Protein AF-A0A8S9BXD5-F1 (afdb_monomer)

Sequence (282 aa):
MSGSFIRDDEELREDMSPAERERVLVLRRLRQEEDRRLRMCLVTGQKYAREGDKFVYMRSCIDIEVDQVSHLAGTSSSIRRKLVIITTPVTPESENIFQQLGQPDPSAIVRAKKEAKEILARILVFHKEYTKFDLIGLKYKVLYDAKGLNSSVRKGVTVKKSEDSEDIVMVRSVDLAEAYETKPPDIDPENINGIARKDREKALRLAREEIQGALEFAFVKVPSFRPLGTASTGILDVIPSMECEHCGFGHRNGDCELMLVHEIFTDTEVPEGQDTAGAALS

Radius of gyration: 24.13 Å; Cα contacts (8 Å, |Δi|>4): 478; chains: 1; bounding box: 77×60×68 Å

Structure (mmCIF, N/CA/C/O backbone):
data_AF-A0A8S9BXD5-F1
#
_entry.id   AF-A0A8S9BXD5-F1
#
loop_
_atom_site.group_PDB
_atom_site.id
_atom_site.type_symbol
_atom_site.label_atom_id
_atom_site.label_alt_id
_atom_site.label_comp_id
_atom_site.label_asym_id
_atom_site.label_entity_id
_atom_site.label_seq_id
_atom_site.pdbx_PDB_ins_code
_atom_site.Cartn_x
_atom_site.Cartn_y
_atom_site.Cartn_z
_atom_site.occupancy
_atom_site.B_iso_or_equiv
_atom_site.auth_seq_id
_atom_site.auth_comp_id
_atom_site.auth_asym_id
_atom_site.auth_atom_id
_atom_site.pdbx_PDB_model_num
ATOM 1 N N . MET A 1 1 ? 33.990 3.728 -21.324 1.00 46.66 1 MET A N 1
ATOM 2 C CA . MET A 1 1 ? 34.923 3.042 -20.410 1.00 46.66 1 MET A CA 1
ATOM 3 C C . MET A 1 1 ? 34.286 1.728 -19.979 1.00 46.66 1 MET A C 1
ATOM 5 O O . MET A 1 1 ? 33.235 1.762 -19.334 1.00 46.66 1 MET A O 1
ATOM 9 N N . SER A 1 2 ? 34.874 0.619 -20.427 1.00 42.25 2 SER A N 1
ATOM 10 C CA . SER A 1 2 ? 34.692 -0.760 -19.953 1.00 42.25 2 SER A CA 1
ATOM 11 C C . SER A 1 2 ? 35.897 -1.120 -19.064 1.00 42.25 2 SER A C 1
ATOM 13 O O . SER A 1 2 ? 36.969 -0.531 -19.216 1.00 42.25 2 SER A O 1
ATOM 15 N N . GLY A 1 3 ? 35.721 -2.010 -18.086 1.00 46.69 3 GLY A N 1
ATOM 16 C CA . GLY A 1 3 ? 36.767 -2.388 -17.131 1.00 46.69 3 GLY A CA 1
ATOM 17 C C . GLY A 1 3 ? 36.315 -3.536 -16.231 1.00 46.69 3 GLY A C 1
ATOM 18 O O . GLY A 1 3 ? 35.119 -3.737 -16.056 1.00 46.69 3 GLY A O 1
ATOM 19 N N . SER A 1 4 ? 37.263 -4.261 -15.635 1.00 52.78 4 SER A N 1
ATOM 20 C CA . SER A 1 4 ? 37.076 -5.515 -14.874 1.00 52.78 4 SER A CA 1
ATOM 21 C C . SER A 1 4 ? 36.193 -5.433 -13.616 1.00 52.78 4 SER A C 1
ATOM 23 O O . SER A 1 4 ? 36.023 -6.431 -12.924 1.00 52.78 4 SER A O 1
ATOM 25 N N . PHE A 1 5 ? 35.655 -4.254 -13.301 1.00 63.56 5 PHE A N 1
ATOM 26 C CA . PHE A 1 5 ? 34.770 -3.995 -12.160 1.00 63.56 5 PHE A CA 1
ATOM 27 C C . PHE A 1 5 ? 33.369 -3.525 -12.584 1.00 63.56 5 PHE A C 1
ATOM 29 O O . PHE A 1 5 ? 32.531 -3.260 -11.726 1.00 63.56 5 PHE A O 1
ATOM 36 N N . ILE A 1 6 ? 33.124 -3.388 -13.891 1.00 65.56 6 ILE A N 1
ATOM 37 C CA . ILE A 1 6 ? 31.831 -2.998 -14.457 1.00 65.56 6 ILE A CA 1
ATOM 38 C C . ILE A 1 6 ? 31.040 -4.276 -14.721 1.00 65.56 6 ILE A C 1
ATOM 40 O O . ILE A 1 6 ? 31.578 -5.222 -15.290 1.00 65.56 6 ILE A O 1
ATOM 44 N N . ARG A 1 7 ? 29.781 -4.313 -14.281 1.00 74.00 7 ARG A N 1
ATOM 45 C CA . ARG A 1 7 ? 28.908 -5.474 -14.490 1.00 74.00 7 ARG A CA 1
ATOM 46 C C . ARG A 1 7 ? 28.557 -5.627 -15.971 1.00 74.00 7 ARG A C 1
ATOM 48 O O . ARG A 1 7 ? 28.485 -4.637 -16.695 1.00 74.00 7 ARG A O 1
ATOM 55 N N . ASP A 1 8 ? 28.267 -6.852 -16.398 1.00 78.75 8 ASP A N 1
ATOM 56 C CA . ASP A 1 8 ? 27.922 -7.164 -17.795 1.00 78.75 8 ASP A CA 1
ATOM 57 C C . ASP A 1 8 ? 26.730 -6.335 -18.312 1.00 78.75 8 ASP A C 1
ATOM 59 O O . ASP A 1 8 ? 26.679 -5.945 -19.477 1.00 78.75 8 ASP A O 1
ATOM 63 N N . ASP A 1 9 ? 25.772 -6.017 -17.436 1.00 76.56 9 ASP A N 1
ATOM 64 C CA . ASP A 1 9 ? 24.594 -5.203 -17.753 1.00 76.56 9 ASP A CA 1
ATOM 65 C C . ASP A 1 9 ? 24.873 -3.691 -17.815 1.00 76.56 9 ASP A C 1
ATOM 67 O O . ASP A 1 9 ? 24.029 -2.920 -18.280 1.00 76.56 9 ASP A O 1
ATOM 71 N N . GLU A 1 10 ? 26.062 -3.271 -17.387 1.00 80.75 10 GLU A N 1
ATOM 72 C CA . GLU A 1 10 ? 26.551 -1.898 -17.431 1.00 80.75 10 GLU A CA 1
ATOM 73 C C . GLU A 1 10 ? 27.566 -1.664 -18.547 1.00 80.75 10 GLU A C 1
ATOM 75 O O . GLU A 1 10 ? 27.987 -0.522 -18.748 1.00 80.75 10 GLU A O 1
ATOM 80 N N . GLU A 1 11 ? 28.012 -2.697 -19.257 1.00 84.94 11 GLU A N 1
ATOM 81 C CA . GLU A 1 11 ? 29.020 -2.547 -20.298 1.00 84.94 11 GLU A CA 1
ATOM 82 C C . GLU A 1 11 ? 28.467 -1.759 -21.494 1.00 84.94 11 GLU A C 1
ATOM 84 O O . GLU A 1 11 ? 27.445 -2.100 -22.079 1.00 84.94 11 GLU A O 1
ATOM 89 N N . LEU A 1 12 ? 29.162 -0.685 -21.880 1.00 84.56 12 LEU A N 1
ATOM 90 C CA . LEU A 1 12 ? 28.839 0.071 -23.089 1.00 84.56 12 LEU A CA 1
ATOM 91 C C . LEU A 1 12 ? 29.614 -0.542 -24.254 1.00 84.56 12 LEU A C 1
ATOM 93 O O . LEU A 1 12 ? 30.825 -0.337 -24.348 1.00 84.56 12 LEU A O 1
ATOM 97 N N . ARG A 1 13 ? 28.915 -1.271 -25.123 1.00 84.81 13 ARG A N 1
ATOM 98 C CA . ARG A 1 13 ? 29.499 -1.919 -26.303 1.00 84.81 13 ARG A CA 1
ATOM 99 C C . ARG A 1 13 ? 29.328 -1.043 -27.547 1.00 84.81 13 ARG A C 1
ATOM 101 O O . ARG A 1 13 ? 28.421 -0.213 -27.612 1.00 84.81 13 ARG A O 1
ATOM 108 N N . GLU A 1 14 ? 30.212 -1.212 -28.527 1.00 84.38 14 GLU A N 1
ATOM 109 C CA . GLU A 1 14 ? 30.194 -0.426 -29.772 1.00 84.38 14 GLU A CA 1
ATOM 110 C C . GLU A 1 14 ? 29.024 -0.791 -30.696 1.00 84.38 14 GLU A C 1
ATOM 112 O O . GLU A 1 14 ? 28.571 0.051 -31.466 1.00 84.38 14 GLU A O 1
ATOM 117 N N . ASP A 1 15 ? 28.506 -2.017 -30.583 1.00 87.94 15 ASP A N 1
ATOM 118 C CA . ASP A 1 15 ? 27.376 -2.546 -31.355 1.00 87.94 15 ASP A CA 1
ATOM 119 C C . ASP A 1 15 ? 26.004 -2.085 -30.834 1.00 87.94 15 ASP A C 1
ATOM 121 O O . ASP A 1 15 ? 24.985 -2.331 -31.478 1.00 87.94 15 ASP A O 1
ATOM 125 N N . MET A 1 16 ? 25.957 -1.422 -29.674 1.00 85.44 16 MET A N 1
ATOM 126 C CA . MET A 1 16 ? 24.707 -0.953 -29.082 1.00 85.44 16 MET A CA 1
ATOM 127 C C . MET A 1 16 ? 24.092 0.182 -29.897 1.00 85.44 16 MET A C 1
ATOM 129 O O . MET A 1 16 ? 24.744 1.179 -30.222 1.00 85.44 16 MET A O 1
ATOM 133 N N . SER A 1 17 ? 22.784 0.090 -30.120 1.00 87.69 17 SER A N 1
ATOM 134 C CA . SER A 1 17 ? 21.998 1.218 -30.612 1.00 87.69 17 SER A CA 1
ATOM 135 C C . SER A 1 17 ? 22.062 2.407 -29.635 1.00 87.69 17 SER A C 1
ATOM 137 O O . SER A 1 17 ? 22.261 2.217 -28.428 1.00 87.69 17 SER A O 1
ATOM 139 N N . PRO A 1 18 ? 21.822 3.650 -30.099 1.00 89.06 18 PRO A N 1
ATOM 140 C CA . PRO A 1 18 ? 21.769 4.816 -29.214 1.00 89.06 18 PRO A CA 1
ATOM 141 C C . PRO A 1 18 ? 20.795 4.647 -28.037 1.00 89.06 18 PRO A C 1
ATOM 143 O O . PRO A 1 18 ? 21.094 5.068 -26.924 1.00 89.06 18 PRO A O 1
ATOM 146 N N . ALA A 1 19 ? 19.660 3.976 -28.262 1.00 83.88 19 ALA A N 1
ATOM 147 C CA . ALA A 1 19 ? 18.659 3.721 -27.230 1.00 83.88 19 ALA A CA 1
ATOM 148 C C . ALA A 1 19 ? 19.139 2.716 -26.169 1.00 83.88 19 ALA A C 1
ATOM 150 O O . ALA A 1 19 ? 18.906 2.921 -24.982 1.00 83.88 19 ALA A O 1
ATOM 151 N N . GLU A 1 20 ? 19.819 1.639 -26.568 1.00 83.56 20 GLU A N 1
ATOM 152 C CA . GLU A 1 20 ? 20.426 0.689 -25.621 1.00 83.56 20 GLU A CA 1
ATOM 153 C C . GLU A 1 20 ? 21.522 1.348 -24.794 1.00 83.56 20 GLU A C 1
ATOM 155 O O . GLU A 1 20 ? 21.580 1.174 -23.576 1.00 83.56 20 GLU A O 1
ATOM 160 N N . ARG A 1 21 ? 22.356 2.154 -25.454 1.00 86.62 21 ARG A N 1
ATOM 161 C CA . ARG A 1 21 ? 23.430 2.901 -24.810 1.00 86.62 21 ARG A CA 1
ATOM 162 C C . ARG A 1 21 ? 22.887 3.852 -23.741 1.00 86.62 21 ARG A C 1
ATOM 164 O O . ARG A 1 21 ? 23.431 3.896 -22.641 1.00 86.62 21 ARG A O 1
ATOM 171 N N . GLU A 1 22 ? 21.801 4.565 -24.041 1.00 86.38 22 GLU A N 1
ATOM 172 C CA . GLU A 1 22 ? 21.140 5.456 -23.082 1.00 86.38 22 GLU A CA 1
ATOM 173 C C . GLU A 1 22 ? 20.585 4.686 -21.876 1.00 86.38 22 GLU A C 1
ATOM 175 O O . GLU A 1 22 ? 20.817 5.088 -20.738 1.00 86.38 22 GLU A O 1
ATOM 180 N N . ARG A 1 23 ? 19.944 3.528 -22.085 1.00 84.81 23 ARG A N 1
ATOM 181 C CA . ARG A 1 23 ? 19.446 2.693 -20.975 1.00 84.81 23 ARG A CA 1
ATOM 182 C C . ARG A 1 23 ? 20.559 2.241 -20.032 1.00 84.81 23 ARG A C 1
ATOM 184 O O . ARG A 1 23 ? 20.389 2.269 -18.815 1.00 84.81 23 ARG A O 1
ATOM 191 N N . VAL A 1 24 ? 21.715 1.863 -20.573 1.00 87.25 24 VAL A N 1
ATOM 192 C CA . VAL A 1 24 ? 22.889 1.497 -19.765 1.00 87.25 24 VAL A CA 1
ATOM 193 C C . VAL A 1 24 ? 23.410 2.696 -18.963 1.00 87.25 24 VAL A C 1
ATOM 195 O O . VAL A 1 24 ? 23.771 2.551 -17.794 1.00 87.25 24 VAL A O 1
ATOM 198 N N . LEU A 1 25 ? 23.427 3.895 -19.551 1.00 87.69 25 LEU A N 1
ATOM 199 C CA . LEU A 1 25 ? 23.816 5.118 -18.841 1.00 87.69 25 LEU A CA 1
ATOM 200 C C . LEU A 1 25 ? 22.833 5.475 -17.718 1.00 87.69 25 LEU A C 1
ATOM 202 O O . LEU A 1 25 ? 23.273 5.883 -16.640 1.00 87.69 25 LEU A O 1
ATOM 206 N N . VAL A 1 26 ? 21.529 5.286 -17.939 1.00 86.00 26 VAL A N 1
ATOM 207 C CA . VAL A 1 26 ? 20.499 5.439 -16.901 1.00 86.00 26 VAL A CA 1
ATOM 208 C C . VAL A 1 26 ? 20.730 4.440 -15.770 1.00 86.00 26 VAL A C 1
ATOM 210 O O . VAL A 1 26 ? 20.825 4.862 -14.620 1.00 86.00 26 VAL A O 1
ATOM 213 N N . LEU A 1 27 ? 20.919 3.151 -16.074 1.00 85.56 27 LEU A N 1
ATOM 214 C CA . LEU A 1 27 ? 21.200 2.122 -15.065 1.00 85.56 27 LEU A CA 1
ATOM 215 C C . LEU A 1 27 ? 22.413 2.488 -14.195 1.00 85.56 27 LEU A C 1
ATOM 217 O O . LEU A 1 27 ? 22.339 2.426 -12.966 1.00 85.56 27 LEU A O 1
ATOM 221 N N . ARG A 1 28 ? 23.516 2.915 -14.823 1.00 86.00 28 ARG A N 1
ATOM 222 C CA . ARG A 1 28 ? 24.725 3.359 -14.111 1.00 86.00 28 ARG A CA 1
ATOM 223 C C . ARG A 1 28 ? 24.432 4.528 -13.172 1.00 86.00 28 ARG A C 1
ATOM 225 O O . ARG A 1 28 ? 24.919 4.527 -12.048 1.00 86.00 28 ARG A O 1
ATOM 232 N N . ARG A 1 29 ? 23.630 5.505 -13.611 1.00 83.31 29 ARG A N 1
ATOM 233 C CA . ARG A 1 29 ? 23.220 6.645 -12.776 1.00 83.31 29 ARG A CA 1
ATOM 234 C C . ARG A 1 29 ? 22.412 6.181 -11.565 1.00 83.31 29 ARG A C 1
ATOM 236 O O . ARG A 1 29 ? 22.711 6.590 -10.453 1.00 83.31 29 ARG A O 1
ATOM 243 N N . LEU A 1 30 ? 21.449 5.280 -11.763 1.00 80.25 30 LEU A N 1
ATOM 244 C CA . LEU A 1 30 ? 20.616 4.741 -10.680 1.00 80.25 30 LEU A CA 1
ATOM 245 C C . LEU A 1 30 ? 21.421 3.991 -9.617 1.00 80.25 30 LEU A C 1
ATOM 247 O O . LEU A 1 30 ? 21.105 4.070 -8.434 1.00 80.25 30 LEU A O 1
ATOM 251 N N . ARG A 1 31 ? 22.474 3.281 -10.025 1.00 81.88 31 ARG A N 1
ATOM 252 C CA . ARG A 1 31 ? 23.369 2.549 -9.114 1.00 81.88 31 ARG A CA 1
ATOM 253 C C . ARG A 1 31 ? 24.356 3.436 -8.360 1.00 81.88 31 ARG A C 1
ATOM 255 O O . ARG A 1 31 ? 24.967 2.968 -7.405 1.00 81.88 31 ARG A O 1
ATOM 262 N N . GLN A 1 32 ? 24.512 4.688 -8.781 1.00 80.69 32 GLN A N 1
ATOM 263 C CA . GLN A 1 32 ? 25.312 5.691 -8.076 1.00 80.69 32 GLN A CA 1
ATOM 264 C C . GLN A 1 32 ? 24.517 6.426 -6.991 1.00 80.69 32 GLN A C 1
ATOM 266 O O . GLN A 1 32 ? 25.122 7.115 -6.174 1.00 80.69 32 GLN A O 1
ATOM 271 N N . GLU A 1 33 ? 23.190 6.288 -6.976 1.00 76.75 33 GLU A N 1
ATOM 272 C CA . GLU A 1 33 ? 22.345 6.855 -5.925 1.00 76.75 33 GLU A CA 1
ATOM 273 C C . GLU A 1 33 ? 22.600 6.171 -4.573 1.00 76.75 33 GLU A C 1
ATOM 275 O O . GLU A 1 33 ? 22.988 5.001 -4.497 1.00 76.75 33 GLU A O 1
ATOM 280 N N . GLU A 1 34 ? 22.343 6.894 -3.484 1.00 73.69 34 GLU A N 1
ATOM 281 C CA . GLU A 1 34 ? 22.418 6.328 -2.138 1.00 73.69 34 GLU A CA 1
ATOM 282 C C . GLU A 1 34 ? 21.265 5.344 -1.888 1.00 73.69 34 GLU A C 1
ATOM 284 O O . GLU A 1 34 ? 20.119 5.567 -2.295 1.00 73.69 34 GLU A O 1
ATOM 289 N N . ASP A 1 35 ? 21.564 4.257 -1.169 1.00 80.19 35 ASP A N 1
ATOM 290 C CA . ASP A 1 35 ? 20.526 3.384 -0.628 1.00 80.19 35 ASP A CA 1
ATOM 291 C C . ASP A 1 35 ? 19.626 4.187 0.306 1.00 80.19 35 ASP A C 1
ATOM 293 O O . ASP A 1 35 ? 20.088 4.965 1.148 1.00 80.19 35 ASP A O 1
ATOM 297 N N . ARG A 1 36 ? 18.319 3.960 0.200 1.00 79.19 36 ARG A N 1
ATOM 298 C CA . ARG A 1 36 ? 17.353 4.711 0.990 1.00 79.19 36 ARG A CA 1
ATOM 299 C C . ARG A 1 36 ? 16.310 3.809 1.600 1.00 79.19 36 ARG A C 1
ATOM 301 O O . ARG A 1 36 ? 15.712 2.996 0.912 1.00 79.19 36 ARG A O 1
ATOM 308 N N . ARG A 1 37 ? 16.053 3.992 2.894 1.00 84.31 37 ARG A N 1
ATOM 309 C CA . ARG A 1 37 ? 14.981 3.296 3.607 1.00 84.31 37 ARG A CA 1
ATOM 310 C C . ARG A 1 37 ? 14.072 4.293 4.291 1.00 84.31 37 ARG A C 1
ATOM 312 O O . ARG A 1 37 ? 14.528 5.199 4.986 1.00 84.31 37 ARG A O 1
ATOM 319 N N . LEU A 1 38 ? 12.783 4.108 4.091 1.00 83.00 38 LEU A N 1
ATOM 320 C CA . LEU A 1 38 ? 11.724 4.917 4.651 1.00 83.00 38 LEU A CA 1
ATOM 321 C C . LEU A 1 38 ? 10.740 3.995 5.341 1.00 83.00 38 LEU A C 1
ATOM 323 O O . LEU A 1 38 ? 10.255 3.048 4.732 1.00 83.00 38 LEU A O 1
ATOM 327 N N . ARG A 1 39 ? 10.438 4.292 6.601 1.00 87.25 39 ARG A N 1
ATOM 328 C CA . ARG A 1 39 ? 9.431 3.598 7.399 1.00 87.25 39 ARG A CA 1
ATOM 329 C C . ARG A 1 39 ? 8.635 4.634 8.162 1.00 87.25 39 ARG A C 1
ATOM 331 O O . ARG A 1 39 ? 9.221 5.454 8.864 1.00 87.25 39 ARG A O 1
ATOM 338 N N . MET A 1 40 ? 7.321 4.603 8.027 1.00 85.25 40 MET A N 1
ATOM 339 C CA . MET A 1 40 ? 6.430 5.512 8.739 1.00 85.25 40 MET A CA 1
ATOM 340 C C . MET A 1 40 ? 5.114 4.830 9.085 1.00 85.25 40 MET A C 1
ATOM 342 O O . MET A 1 40 ? 4.685 3.912 8.392 1.00 85.25 40 MET A O 1
ATOM 346 N N . CYS A 1 41 ? 4.482 5.315 10.149 1.00 88.31 41 CYS A N 1
ATOM 347 C CA . CYS A 1 41 ? 3.131 4.959 10.556 1.00 88.3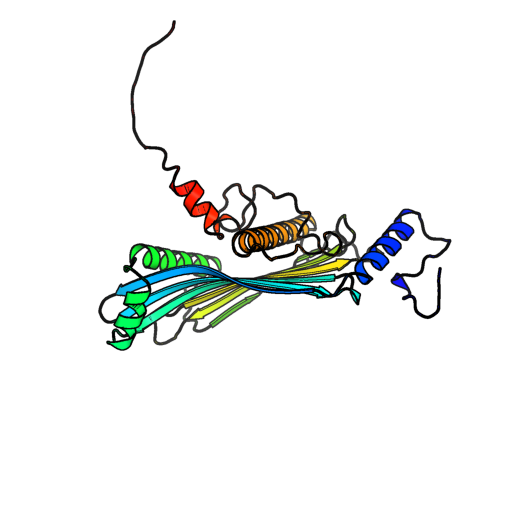1 41 CYS A CA 1
ATOM 348 C C . CYS A 1 41 ? 2.346 6.262 10.717 1.00 88.31 41 CYS A C 1
ATOM 350 O O . CYS A 1 41 ? 2.618 7.053 11.621 1.00 88.31 41 CYS A O 1
ATOM 352 N N . LEU A 1 42 ? 1.406 6.506 9.813 1.00 84.56 42 LEU A N 1
ATOM 353 C CA . LEU A 1 42 ? 0.571 7.697 9.789 1.00 84.56 42 LEU A CA 1
ATOM 354 C C . LEU A 1 42 ? -0.760 7.353 10.442 1.00 84.56 42 LEU A C 1
ATOM 356 O O . LEU A 1 42 ? -1.542 6.574 9.902 1.00 84.56 42 LEU A O 1
ATOM 360 N N . VAL A 1 43 ? -1.023 7.908 11.621 1.00 85.31 43 VAL A N 1
ATOM 361 C CA . VAL A 1 43 ? -2.329 7.752 12.264 1.00 85.31 43 VAL A CA 1
ATOM 362 C C . VAL A 1 43 ? -3.338 8.620 11.520 1.00 85.31 43 VAL A C 1
ATOM 364 O O . VAL A 1 43 ? -3.174 9.835 11.448 1.00 85.31 43 VAL A O 1
ATOM 367 N N . THR A 1 44 ? -4.369 7.989 10.966 1.00 79.38 44 THR A N 1
ATOM 368 C CA . THR A 1 44 ? -5.433 8.669 10.218 1.00 79.38 44 THR A CA 1
ATOM 369 C C . THR A 1 44 ? -6.650 8.926 11.092 1.00 79.38 44 THR A C 1
ATOM 371 O O . THR A 1 44 ? -7.321 9.928 10.912 1.00 79.38 44 THR A O 1
ATOM 374 N N . GLY A 1 45 ? -6.917 8.086 12.090 1.00 82.44 45 GLY A N 1
ATOM 375 C CA . GLY A 1 45 ? -8.055 8.283 12.979 1.00 82.44 45 GLY A CA 1
ATOM 376 C C . GLY A 1 45 ? -7.912 7.522 14.286 1.00 82.44 45 GLY A C 1
ATOM 377 O O . GLY A 1 45 ? -7.370 6.417 14.324 1.00 82.44 45 GLY A O 1
ATOM 378 N N . GLN A 1 46 ? -8.401 8.129 15.364 1.00 88.62 46 GLN A N 1
ATOM 379 C CA . GLN A 1 46 ? -8.525 7.512 16.681 1.00 88.62 46 GLN A CA 1
ATOM 380 C C . GLN A 1 46 ? -9.815 8.000 17.322 1.00 88.62 46 GLN A C 1
ATOM 382 O O . GLN A 1 46 ? -10.018 9.207 17.457 1.00 88.62 46 GLN A O 1
ATOM 387 N N . LYS A 1 47 ? -10.703 7.073 17.672 1.00 91.06 47 LYS A N 1
ATOM 388 C CA . LYS A 1 47 ? -11.999 7.372 18.290 1.00 91.06 47 LYS A CA 1
ATOM 389 C C . LYS A 1 47 ? -12.345 6.286 19.288 1.00 91.06 47 LYS A C 1
ATOM 391 O O . LYS A 1 47 ? -11.893 5.151 19.157 1.00 91.06 47 LYS A O 1
ATOM 396 N N . TYR A 1 48 ? -13.168 6.621 20.267 1.00 94.25 48 TYR A N 1
ATOM 397 C CA . TYR A 1 48 ? -13.688 5.638 21.202 1.00 94.25 48 TYR A CA 1
ATOM 398 C C . TYR A 1 48 ? -15.146 5.928 21.536 1.00 94.25 48 TYR A C 1
ATOM 400 O O . TYR A 1 48 ? -15.610 7.058 21.400 1.00 94.25 48 TYR A O 1
ATOM 408 N N . ALA A 1 49 ? -15.862 4.908 21.988 1.00 94.69 49 ALA A N 1
ATOM 409 C CA . ALA A 1 49 ? -17.193 5.035 22.557 1.00 94.69 49 ALA A CA 1
ATOM 410 C C . ALA A 1 49 ? -17.329 4.112 23.765 1.00 94.69 49 ALA A C 1
ATOM 412 O O . ALA A 1 49 ? -16.623 3.111 23.876 1.00 94.69 49 ALA A O 1
ATOM 413 N N . ARG A 1 50 ? -18.247 4.440 24.672 1.00 93.75 50 ARG A N 1
ATOM 414 C CA . ARG A 1 50 ? -18.649 3.547 25.760 1.00 93.75 50 ARG A CA 1
ATOM 415 C C . ARG A 1 50 ? -19.924 2.820 25.343 1.00 93.75 50 ARG A C 1
ATOM 417 O O . ARG A 1 50 ? -20.907 3.469 24.999 1.00 93.75 50 ARG A O 1
ATOM 424 N N . GLU A 1 51 ? -19.909 1.494 25.384 1.00 91.25 51 GLU A N 1
ATOM 425 C CA . GLU A 1 51 ? -21.047 0.624 25.080 1.00 91.25 51 GLU A CA 1
ATOM 426 C C . GLU A 1 51 ? -21.313 -0.261 26.308 1.00 91.25 51 GLU A C 1
ATOM 428 O O . GLU A 1 51 ? -20.716 -1.321 26.459 1.00 91.25 51 GLU A O 1
ATOM 433 N N . GLY A 1 52 ? -22.178 0.188 27.222 1.00 89.00 52 GLY A N 1
ATOM 434 C CA . GLY A 1 52 ? -22.456 -0.540 28.466 1.00 89.00 52 GLY A CA 1
ATOM 435 C C . GLY A 1 52 ? -21.254 -0.576 29.419 1.00 89.00 52 GLY A C 1
ATOM 436 O O . GLY A 1 52 ? -20.796 0.471 29.891 1.00 89.00 52 GLY A O 1
ATOM 437 N N . ASP A 1 53 ? -20.773 -1.783 29.713 1.00 91.94 53 ASP A N 1
ATOM 438 C CA . ASP A 1 53 ? -19.654 -2.097 30.612 1.00 91.94 53 ASP A CA 1
ATOM 439 C C . ASP A 1 53 ? -18.297 -2.208 29.895 1.00 91.94 53 ASP A C 1
ATOM 441 O O . ASP A 1 53 ? -17.294 -2.562 30.517 1.00 91.94 53 ASP A O 1
ATOM 445 N N . LYS A 1 54 ? -18.240 -1.859 28.605 1.00 93.38 54 LYS A N 1
ATOM 446 C CA . LYS A 1 54 ? -17.010 -1.837 27.806 1.00 93.38 54 LYS A CA 1
ATOM 447 C C . LYS A 1 54 ? -16.808 -0.514 27.068 1.00 93.38 54 LYS A C 1
ATOM 449 O O . LYS A 1 54 ? -17.750 0.173 26.672 1.00 93.38 54 LYS A O 1
ATOM 454 N N . PHE A 1 55 ? -15.549 -0.179 26.837 1.00 93.44 55 PHE A N 1
ATOM 455 C CA . PHE A 1 55 ? -15.111 0.782 25.840 1.00 93.44 55 PHE A CA 1
ATOM 456 C C . PHE A 1 55 ? -14.858 0.076 24.515 1.00 93.44 55 PHE A C 1
ATOM 458 O O . PHE A 1 55 ? -14.277 -1.005 24.479 1.00 93.44 55 PHE A O 1
ATOM 465 N N . VAL A 1 56 ? -15.267 0.708 23.421 1.00 94.50 56 VAL A N 1
ATOM 466 C CA . VAL A 1 56 ? -14.905 0.313 22.063 1.00 94.50 56 VAL A CA 1
ATOM 467 C C . VAL A 1 56 ? -13.981 1.377 21.505 1.00 94.50 56 VAL A C 1
ATOM 469 O O . VAL A 1 56 ? -14.377 2.532 21.359 1.00 94.50 56 VAL A O 1
ATOM 472 N N . TYR A 1 57 ? -12.754 0.988 21.196 1.00 93.75 57 TYR A N 1
ATOM 473 C CA . TYR A 1 57 ? -11.735 1.848 20.620 1.00 93.75 57 TYR A CA 1
ATOM 474 C C . TYR A 1 57 ? -11.514 1.492 19.161 1.00 93.75 57 TYR A C 1
ATOM 476 O O . TYR A 1 57 ? -11.355 0.324 18.811 1.00 93.75 57 TYR A O 1
ATOM 484 N N . MET A 1 58 ? -11.458 2.516 18.322 1.00 92.31 58 MET A N 1
ATOM 485 C CA . MET A 1 58 ? -11.090 2.408 16.926 1.00 92.31 58 MET A CA 1
ATOM 486 C C . MET A 1 58 ? -9.814 3.198 16.664 1.00 92.31 58 MET A C 1
ATOM 488 O O . MET A 1 58 ? -9.683 4.358 17.062 1.00 92.31 58 MET A O 1
ATOM 492 N N . ARG A 1 59 ? -8.892 2.574 15.935 1.00 91.25 59 ARG A N 1
ATOM 493 C CA . ARG A 1 59 ? -7.712 3.225 15.378 1.00 91.25 59 ARG A CA 1
ATOM 494 C C . ARG A 1 59 ? -7.547 2.840 13.920 1.00 91.25 59 ARG A C 1
ATOM 496 O O . ARG A 1 59 ? -7.478 1.656 13.596 1.00 91.25 59 ARG A O 1
ATOM 503 N N . SER A 1 60 ? -7.399 3.845 13.067 1.00 89.94 60 SER A N 1
ATOM 504 C CA . SER A 1 60 ? -6.956 3.680 11.690 1.00 89.94 60 SER A CA 1
ATOM 505 C C . SER A 1 60 ? -5.564 4.276 11.499 1.00 89.94 60 SER A C 1
ATOM 507 O O . SER A 1 60 ? -5.232 5.338 12.043 1.00 89.94 60 SER A O 1
ATOM 509 N N . CYS A 1 61 ? -4.708 3.565 10.770 1.00 90.50 61 CYS A N 1
ATOM 510 C CA . CYS A 1 61 ? -3.395 4.072 10.395 1.00 90.50 61 CYS A CA 1
ATOM 511 C C . CYS A 1 61 ? -2.897 3.490 9.074 1.00 90.50 61 CYS A C 1
ATOM 513 O O . CYS A 1 61 ? -3.343 2.433 8.624 1.00 90.50 61 CYS A O 1
ATOM 515 N N . ILE A 1 62 ? -1.932 4.181 8.478 1.00 90.81 62 ILE A N 1
ATOM 516 C CA . ILE A 1 62 ? -1.274 3.808 7.234 1.00 90.81 62 ILE A CA 1
ATOM 517 C C . ILE A 1 62 ? 0.206 3.626 7.529 1.00 90.81 62 ILE A C 1
ATOM 519 O O . ILE A 1 62 ? 0.896 4.588 7.861 1.00 90.81 62 ILE A O 1
ATOM 523 N N . ASP A 1 63 ? 0.700 2.405 7.388 1.00 91.94 63 ASP A N 1
ATOM 524 C CA . ASP A 1 63 ? 2.135 2.164 7.397 1.00 91.94 63 ASP A CA 1
ATOM 525 C C . ASP A 1 63 ? 2.662 2.260 5.973 1.00 91.94 63 ASP A C 1
ATOM 527 O O . ASP A 1 63 ? 2.104 1.636 5.070 1.00 91.94 63 ASP A O 1
ATOM 531 N N . ILE A 1 64 ? 3.743 3.009 5.783 1.00 89.56 64 ILE A N 1
ATOM 532 C CA . ILE A 1 64 ? 4.447 3.095 4.504 1.00 89.56 64 ILE A CA 1
ATOM 533 C C . ILE A 1 64 ? 5.887 2.664 4.719 1.00 89.56 64 ILE A C 1
ATOM 535 O O . ILE A 1 64 ? 6.572 3.102 5.648 1.00 89.56 64 ILE A O 1
ATOM 539 N N . GLU A 1 65 ? 6.335 1.796 3.835 1.00 91.31 65 GLU A N 1
ATOM 540 C CA . GLU A 1 65 ? 7.673 1.253 3.771 1.00 91.31 65 GLU A CA 1
ATOM 541 C C . GLU A 1 65 ? 8.183 1.437 2.348 1.00 91.31 65 GLU A C 1
ATOM 543 O O . GLU A 1 65 ? 7.516 1.023 1.407 1.00 91.31 65 GLU A O 1
ATOM 548 N N . VAL A 1 66 ? 9.343 2.070 2.189 1.00 88.75 66 VAL A N 1
ATOM 549 C CA . VAL A 1 66 ? 10.033 2.157 0.901 1.00 88.75 66 VAL A CA 1
ATOM 550 C C . VAL A 1 66 ? 11.508 1.875 1.109 1.00 88.75 66 VAL A C 1
ATOM 552 O O . VAL A 1 66 ? 12.166 2.571 1.878 1.00 88.75 66 VAL A O 1
ATOM 555 N N . ASP A 1 67 ? 12.027 0.883 0.401 1.00 88.50 67 ASP A N 1
ATOM 556 C CA . ASP A 1 67 ? 13.445 0.576 0.329 1.00 88.50 67 ASP A CA 1
ATOM 557 C C . ASP A 1 67 ? 13.916 0.729 -1.117 1.00 88.50 67 ASP A C 1
ATOM 559 O O . ASP A 1 67 ? 13.512 -0.024 -2.001 1.00 88.50 67 ASP A O 1
ATOM 563 N N . GLN A 1 68 ? 14.789 1.700 -1.349 1.00 85.38 68 GLN A N 1
ATOM 564 C CA . GLN A 1 68 ? 15.555 1.839 -2.576 1.00 85.38 68 GLN A CA 1
ATOM 565 C C . GLN A 1 68 ? 16.892 1.130 -2.392 1.00 85.38 68 GLN A C 1
ATOM 567 O O . GLN A 1 68 ? 17.632 1.410 -1.445 1.00 85.38 68 GLN A O 1
ATOM 572 N N . VAL A 1 69 ? 17.178 0.221 -3.314 1.00 83.75 69 VAL A N 1
ATOM 573 C CA . VAL A 1 69 ? 18.378 -0.604 -3.330 1.00 83.75 69 VAL A CA 1
ATOM 574 C C . VAL A 1 69 ? 19.157 -0.259 -4.594 1.00 83.75 69 VAL A C 1
ATOM 576 O O . VAL A 1 69 ? 18.849 -0.747 -5.687 1.00 83.75 69 VAL A O 1
ATOM 579 N N . SER A 1 70 ? 20.155 0.611 -4.453 1.00 79.12 70 SER A N 1
ATOM 580 C CA . SER A 1 70 ? 20.876 1.222 -5.570 1.00 79.12 70 SER A CA 1
ATOM 581 C C . SER A 1 70 ? 21.556 0.172 -6.434 1.00 79.12 70 SER A C 1
ATOM 583 O O . SER A 1 70 ? 21.372 0.184 -7.644 1.00 79.12 70 SER A O 1
ATOM 585 N N . HIS A 1 71 ? 22.221 -0.823 -5.837 1.00 77.38 71 HIS A N 1
ATOM 586 C CA . HIS A 1 71 ? 22.901 -1.900 -6.570 1.00 77.38 71 HIS A CA 1
ATOM 587 C C . HIS A 1 71 ? 21.965 -2.791 -7.406 1.00 77.38 71 HIS A C 1
ATOM 589 O O . HIS A 1 71 ? 22.443 -3.505 -8.293 1.00 77.38 71 HIS A O 1
ATOM 595 N N . LEU A 1 72 ? 20.657 -2.771 -7.134 1.00 79.50 72 LEU A N 1
ATOM 596 C CA . LEU A 1 72 ? 19.629 -3.436 -7.940 1.00 79.50 72 LEU A CA 1
ATOM 597 C C . LEU A 1 72 ? 18.935 -2.475 -8.911 1.00 79.50 72 LEU A C 1
ATOM 599 O O . LEU A 1 72 ? 18.106 -2.926 -9.694 1.00 79.50 72 LEU A O 1
ATOM 603 N N . ALA A 1 73 ? 19.258 -1.178 -8.861 1.00 84.88 73 ALA A N 1
ATOM 604 C CA . ALA A 1 73 ? 18.520 -0.107 -9.526 1.00 84.88 73 ALA A CA 1
ATOM 605 C C . ALA A 1 73 ? 17.006 -0.276 -9.327 1.00 84.88 73 ALA A C 1
ATOM 607 O O . ALA A 1 73 ? 16.224 -0.223 -10.278 1.00 84.88 73 ALA A O 1
ATOM 608 N N . GLY A 1 74 ? 16.618 -0.576 -8.086 1.00 87.50 74 GLY A N 1
ATOM 609 C CA . GLY A 1 74 ? 15.274 -1.025 -7.776 1.00 87.50 74 GLY A CA 1
ATOM 610 C C . GLY A 1 74 ? 14.742 -0.478 -6.467 1.00 87.50 74 GLY A C 1
ATOM 611 O O . GLY A 1 74 ? 15.487 -0.056 -5.582 1.00 87.50 74 GLY A O 1
ATOM 612 N N . THR A 1 75 ? 13.423 -0.515 -6.367 1.00 89.00 75 THR A N 1
ATOM 613 C CA . THR A 1 75 ? 12.647 -0.007 -5.249 1.00 89.00 75 THR A CA 1
ATOM 614 C C . THR A 1 75 ? 11.625 -1.059 -4.833 1.00 89.00 75 THR A C 1
ATOM 616 O O . THR A 1 75 ? 10.891 -1.601 -5.658 1.00 89.00 75 THR A O 1
ATOM 619 N N . SER A 1 76 ? 11.563 -1.343 -3.538 1.00 91.94 76 SER A N 1
ATOM 620 C CA . SER A 1 76 ? 10.504 -2.125 -2.905 1.00 91.94 76 SER A CA 1
ATOM 621 C C . SER A 1 76 ? 9.672 -1.189 -2.047 1.00 91.94 76 SER A C 1
ATOM 623 O O . SER A 1 76 ? 10.211 -0.446 -1.236 1.00 91.94 76 SER A O 1
ATOM 625 N N . SER A 1 77 ? 8.362 -1.197 -2.228 1.00 92.25 77 SER A N 1
ATOM 626 C CA . SER A 1 77 ? 7.423 -0.337 -1.521 1.00 92.25 77 SER A CA 1
ATOM 627 C C . SER A 1 77 ? 6.267 -1.162 -0.979 1.00 92.25 77 SER A C 1
ATOM 629 O O . SER A 1 77 ? 5.731 -2.023 -1.670 1.00 92.25 77 SER A O 1
ATOM 631 N N . SER A 1 78 ? 5.863 -0.899 0.256 1.00 94.12 78 SER A N 1
ATOM 632 C CA . SER A 1 78 ? 4.702 -1.517 0.884 1.00 94.12 78 SER A CA 1
ATOM 633 C C . SER A 1 78 ? 3.879 -0.442 1.566 1.00 94.12 78 SER A C 1
ATOM 635 O O . SER A 1 78 ? 4.402 0.360 2.342 1.00 94.12 78 SER A O 1
ATOM 637 N N . ILE A 1 79 ? 2.583 -0.442 1.292 1.00 94.31 79 ILE A N 1
ATOM 638 C CA . ILE A 1 79 ? 1.615 0.362 2.021 1.00 94.31 79 ILE A CA 1
ATOM 639 C C . ILE A 1 79 ? 0.629 -0.566 2.714 1.00 94.31 79 ILE A C 1
ATOM 641 O O . ILE A 1 79 ? 0.101 -1.496 2.106 1.00 94.31 79 ILE A O 1
ATOM 645 N N . ARG A 1 80 ? 0.409 -0.349 4.013 1.00 94.44 80 ARG A N 1
ATOM 646 C CA . ARG A 1 80 ? -0.485 -1.169 4.837 1.00 94.44 80 ARG A CA 1
ATOM 647 C C . ARG A 1 80 ? -1.492 -0.284 5.548 1.00 94.44 80 ARG A C 1
ATOM 649 O O . ARG A 1 80 ? -1.131 0.477 6.440 1.00 94.44 80 ARG A O 1
ATOM 656 N N . ARG A 1 81 ? -2.762 -0.412 5.183 1.00 91.62 81 ARG A N 1
ATOM 657 C CA . ARG A 1 81 ? -3.880 0.265 5.845 1.00 91.62 81 ARG A CA 1
ATOM 658 C C . ARG A 1 81 ? -4.435 -0.624 6.931 1.00 91.62 81 ARG A C 1
ATOM 660 O O . ARG A 1 81 ? -4.893 -1.731 6.651 1.00 91.62 81 ARG A O 1
ATOM 667 N N . LYS A 1 82 ? -4.376 -0.140 8.161 1.00 92.50 82 LYS A N 1
ATOM 668 C CA . LYS A 1 82 ? -4.819 -0.854 9.349 1.00 92.50 82 LYS A CA 1
ATOM 669 C C . LYS A 1 82 ? -6.087 -0.208 9.870 1.00 92.50 82 LYS A C 1
ATOM 671 O O . LYS A 1 82 ? -6.095 0.994 10.114 1.00 92.50 82 LYS A O 1
ATOM 676 N N . LEU A 1 83 ? -7.113 -1.019 10.087 1.00 91.62 83 LEU A N 1
ATOM 677 C CA . LEU A 1 83 ? -8.282 -0.665 10.880 1.00 91.62 83 LEU A CA 1
ATOM 678 C C . LEU A 1 83 ? -8.336 -1.625 12.065 1.00 91.62 83 LEU A C 1
ATOM 680 O O . LEU A 1 83 ? -8.420 -2.842 11.898 1.00 91.62 83 LEU A O 1
ATOM 684 N N . VAL A 1 84 ? -8.229 -1.058 13.257 1.00 93.19 84 VAL A N 1
ATOM 685 C CA . VAL A 1 84 ? -8.238 -1.768 14.530 1.00 93.19 84 VAL A CA 1
ATOM 686 C C . VAL A 1 84 ? -9.479 -1.329 15.286 1.00 93.19 84 VAL A C 1
ATOM 688 O O . VAL A 1 84 ? -9.653 -0.138 15.523 1.00 93.19 84 VAL A O 1
ATOM 691 N N . ILE A 1 85 ? -10.322 -2.282 15.659 1.00 93.31 85 ILE A N 1
ATOM 692 C CA . ILE A 1 85 ? -11.456 -2.105 16.562 1.00 93.31 85 ILE A CA 1
ATOM 693 C C . ILE A 1 85 ? -11.205 -3.049 17.729 1.00 93.31 85 ILE A C 1
ATOM 695 O O . ILE A 1 85 ? -11.098 -4.253 17.521 1.00 93.31 85 ILE A O 1
ATOM 699 N N . ILE A 1 86 ? -11.070 -2.516 18.936 1.00 93.88 86 ILE A N 1
ATOM 700 C CA . ILE A 1 86 ? -10.854 -3.309 20.148 1.00 93.88 86 ILE A CA 1
ATOM 701 C C . ILE A 1 86 ? -11.872 -2.925 21.205 1.00 93.88 86 ILE A C 1
ATOM 703 O O . ILE A 1 86 ? -12.320 -1.780 21.287 1.00 93.88 86 ILE A O 1
ATOM 707 N N . THR A 1 87 ? -12.216 -3.896 22.024 1.00 92.62 87 THR A N 1
ATOM 708 C CA . THR A 1 87 ? -13.106 -3.772 23.159 1.00 92.62 87 THR A CA 1
ATOM 709 C C . THR A 1 87 ? -12.293 -3.904 24.438 1.00 92.62 87 THR A C 1
ATOM 711 O O . THR A 1 87 ? -11.346 -4.681 24.532 1.00 92.62 87 THR A O 1
ATOM 714 N N . THR A 1 88 ? -12.592 -3.074 25.426 1.00 92.31 88 THR A N 1
ATOM 715 C CA . THR A 1 88 ? -11.868 -3.043 26.700 1.00 92.31 88 THR A CA 1
ATOM 716 C C . THR A 1 88 ? -12.882 -2.895 27.826 1.00 92.31 88 THR A C 1
ATOM 718 O O . THR A 1 88 ? -13.705 -1.987 27.746 1.00 92.31 88 THR A O 1
ATOM 721 N N . PRO A 1 89 ? -12.868 -3.748 28.864 1.00 93.06 89 PRO A N 1
ATOM 722 C CA . PRO A 1 89 ? -13.762 -3.593 30.009 1.00 93.06 89 PRO A CA 1
ATOM 723 C C . PRO A 1 89 ? -13.600 -2.226 30.672 1.00 93.06 89 PRO A C 1
ATOM 725 O O . PRO A 1 89 ? -12.494 -1.688 30.735 1.00 93.06 89 PRO A O 1
ATOM 728 N N . VAL A 1 90 ? -14.691 -1.674 31.197 1.00 93.19 90 VAL A N 1
ATOM 729 C CA . VAL A 1 90 ? -14.651 -0.428 31.962 1.00 93.19 90 VAL A CA 1
ATOM 730 C C . VAL A 1 90 ? -14.038 -0.702 33.336 1.00 93.19 90 VAL A C 1
ATOM 732 O O . VAL A 1 90 ? -14.673 -1.245 34.237 1.00 93.19 90 VAL A O 1
ATOM 735 N N . THR A 1 91 ? -12.788 -0.290 33.493 1.00 94.19 91 THR A N 1
ATOM 736 C CA . THR A 1 91 ? -12.056 -0.202 34.764 1.00 94.19 91 THR A CA 1
ATOM 737 C C . THR A 1 91 ? -11.644 1.250 35.040 1.00 94.19 91 THR A C 1
ATOM 739 O O . THR A 1 91 ? -11.526 2.022 34.083 1.00 94.19 91 THR A O 1
ATOM 742 N N . PRO A 1 92 ? -11.345 1.642 36.296 1.00 92.44 92 PRO A N 1
ATOM 743 C CA . PRO A 1 92 ? -10.846 2.989 36.605 1.00 92.44 92 PRO A CA 1
ATOM 744 C C . PRO A 1 92 ? -9.613 3.393 35.779 1.00 92.44 92 PRO A C 1
ATOM 746 O O . PRO A 1 92 ? -9.457 4.550 35.392 1.00 92.44 92 PRO A O 1
ATOM 749 N N . GLU A 1 93 ? -8.749 2.426 35.464 1.00 92.62 93 GLU A N 1
ATOM 750 C CA . GLU A 1 93 ? -7.562 2.623 34.626 1.00 92.62 93 GLU A CA 1
ATOM 751 C C . GLU A 1 93 ? -7.952 2.923 33.175 1.00 92.62 93 GLU A C 1
ATOM 753 O O . GLU A 1 93 ? -7.475 3.899 32.594 1.00 92.62 93 GLU A O 1
ATOM 758 N N . SER A 1 94 ? -8.859 2.124 32.600 1.00 91.75 94 SER A N 1
ATOM 759 C CA . SER A 1 94 ? -9.357 2.351 31.241 1.00 91.75 94 SER A CA 1
ATOM 760 C C . SER A 1 94 ? -10.114 3.678 31.126 1.00 91.75 94 SER A C 1
ATOM 762 O O . SER A 1 94 ? -9.925 4.396 30.149 1.00 91.75 94 SER A O 1
ATOM 764 N N . GLU A 1 95 ? -10.907 4.057 32.136 1.00 90.25 95 GLU A N 1
ATOM 765 C CA . GLU A 1 95 ? -11.643 5.323 32.141 1.00 90.25 95 GLU A CA 1
ATOM 766 C C . GLU A 1 95 ? -10.686 6.516 32.077 1.00 90.25 95 GLU A C 1
ATOM 768 O O . GLU A 1 95 ? -10.918 7.429 31.287 1.00 90.25 95 GLU A O 1
ATOM 773 N N . ASN A 1 96 ? -9.581 6.481 32.827 1.00 90.75 96 ASN A N 1
ATOM 774 C CA . ASN A 1 96 ? -8.557 7.526 32.778 1.00 90.75 96 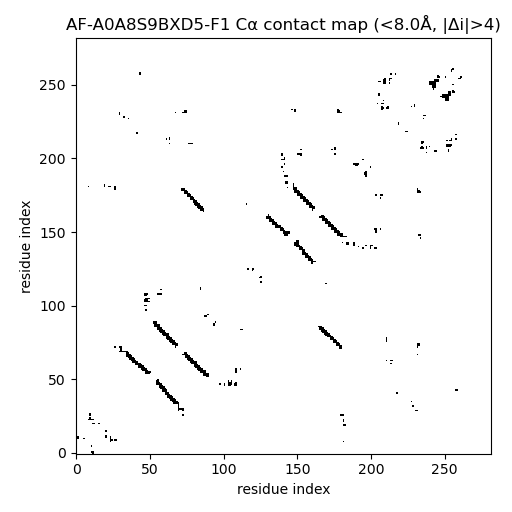ASN A CA 1
ATOM 775 C C . ASN A 1 96 ? -7.883 7.599 31.395 1.00 90.75 96 ASN A C 1
ATOM 777 O O . ASN A 1 96 ? -7.760 8.680 30.822 1.00 90.75 96 ASN A O 1
ATOM 781 N N . ILE A 1 97 ? -7.506 6.453 30.815 1.00 89.44 97 ILE A N 1
ATOM 782 C CA . ILE A 1 97 ? -6.890 6.405 29.476 1.00 89.44 97 ILE A CA 1
ATOM 783 C C . ILE A 1 97 ? -7.840 6.978 28.417 1.00 89.44 97 ILE A C 1
ATOM 785 O O . ILE A 1 97 ? -7.435 7.808 27.604 1.00 89.44 97 ILE A O 1
ATOM 789 N N . PHE A 1 98 ? -9.107 6.563 28.421 1.00 89.44 98 PHE A N 1
ATOM 790 C CA . PHE A 1 98 ? -10.077 7.000 27.420 1.00 89.44 98 PHE A CA 1
ATOM 791 C C . PHE A 1 98 ? -10.493 8.464 27.597 1.00 89.44 98 PHE A C 1
ATOM 793 O O . PHE A 1 98 ? -10.648 9.157 26.597 1.00 89.44 98 PHE A O 1
ATOM 800 N N . GLN A 1 99 ? -10.576 8.983 28.827 1.00 84.81 99 GLN A N 1
ATOM 801 C CA . GLN A 1 99 ? -10.815 10.414 29.071 1.00 84.81 99 GLN A CA 1
ATOM 802 C C . GLN A 1 99 ? -9.727 11.311 28.461 1.00 84.81 99 GLN A C 1
ATOM 804 O O . GLN A 1 99 ? -10.025 12.413 28.001 1.00 84.81 99 GLN A O 1
ATOM 809 N N . GLN A 1 100 ? -8.478 10.840 28.402 1.00 87.12 100 GLN A N 1
ATOM 810 C CA . GLN A 1 100 ? -7.379 11.582 27.772 1.00 87.12 100 GLN A CA 1
ATOM 811 C C . GLN A 1 100 ? -7.498 11.649 26.240 1.00 87.12 100 GLN A C 1
ATOM 813 O O . GLN A 1 100 ? -6.892 12.523 25.622 1.00 87.12 100 GLN A O 1
ATOM 818 N N . LEU A 1 101 ? -8.284 10.764 25.615 1.00 82.12 101 LEU A N 1
ATOM 819 C CA . LEU A 1 101 ? -8.492 10.733 24.162 1.00 82.12 101 LEU A CA 1
ATOM 820 C C . LEU A 1 101 ? -9.554 11.733 23.673 1.00 82.12 101 LEU A C 1
ATOM 822 O O . LEU A 1 101 ? -9.740 11.877 22.464 1.00 82.12 101 LEU A O 1
ATOM 826 N N . GLY A 1 102 ? -10.230 12.439 24.582 1.00 85.62 102 GLY A N 1
ATOM 827 C CA . GLY A 1 102 ? -11.236 13.452 24.262 1.00 85.62 102 GLY A CA 1
ATOM 828 C C . GLY A 1 102 ? -12.662 12.977 24.525 1.00 85.62 102 GLY A C 1
ATOM 829 O O . GLY A 1 102 ? -12.894 12.156 25.400 1.00 85.62 102 GLY A O 1
ATOM 830 N N . GLN A 1 103 ? -13.639 13.535 23.806 1.00 89.06 1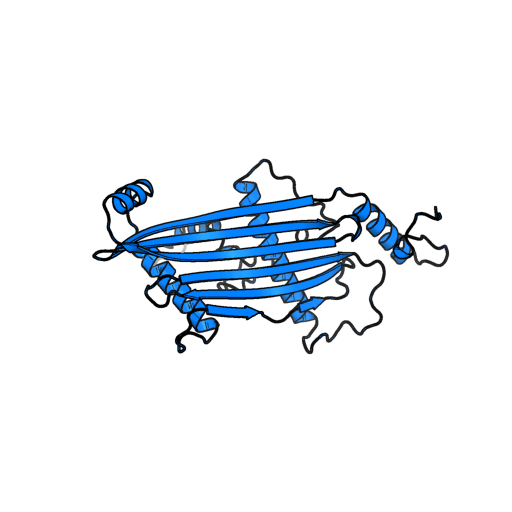03 GLN A N 1
ATOM 831 C CA . GLN A 1 103 ? -15.043 13.147 23.971 1.00 89.06 103 GLN A CA 1
ATOM 832 C C . GLN A 1 103 ? -15.353 11.833 23.228 1.00 89.06 103 GLN A C 1
ATOM 834 O O . GLN A 1 103 ? -14.860 11.647 22.110 1.00 89.06 103 GLN A O 1
ATOM 839 N N . PRO A 1 104 ? -16.194 10.946 23.795 1.00 90.75 104 PRO A N 1
ATOM 840 C CA . PRO A 1 104 ? -16.662 9.751 23.100 1.00 90.75 104 PRO A CA 1
ATOM 841 C C . PRO A 1 104 ? -17.398 10.092 21.795 1.00 90.75 104 PRO A C 1
ATOM 843 O O . PRO A 1 104 ? -18.194 11.027 21.747 1.00 90.75 104 PRO A O 1
ATOM 846 N N . ASP A 1 105 ? -17.193 9.283 20.756 1.00 91.50 105 ASP A N 1
ATOM 847 C CA . ASP A 1 105 ? -17.798 9.440 19.427 1.00 91.50 105 ASP A CA 1
ATOM 848 C C . ASP A 1 105 ? -18.431 8.110 18.967 1.00 91.50 105 ASP A C 1
ATOM 850 O O . ASP A 1 105 ? -17.824 7.340 18.210 1.00 91.50 105 ASP A O 1
ATOM 854 N N . PRO A 1 106 ? -19.657 7.797 19.435 1.00 91.50 106 PRO A N 1
ATOM 855 C CA . PRO A 1 106 ? -20.361 6.565 19.073 1.00 91.50 106 PRO A CA 1
ATOM 856 C C . PRO A 1 106 ? -20.604 6.437 17.567 1.00 91.50 106 PRO A C 1
ATOM 858 O O . PRO A 1 106 ? -20.496 5.346 17.006 1.00 91.50 106 PRO A O 1
ATOM 861 N N . SER A 1 107 ? -20.881 7.553 16.892 1.00 89.25 107 SER A N 1
ATOM 862 C CA . SER A 1 107 ? -21.142 7.590 15.452 1.00 89.25 107 SER A CA 1
ATOM 863 C C . SER A 1 107 ? -19.930 7.126 14.645 1.00 89.25 107 SER A C 1
ATOM 865 O O . SER A 1 107 ? -20.081 6.347 13.701 1.00 89.25 107 SER A O 1
ATOM 867 N N . ALA A 1 108 ? -18.717 7.538 15.026 1.00 86.75 108 ALA A N 1
ATOM 868 C CA . ALA A 1 108 ? -17.496 7.058 14.384 1.00 86.75 108 ALA A CA 1
ATOM 869 C C . ALA A 1 108 ? -17.272 5.551 14.582 1.00 86.75 108 ALA A C 1
ATOM 871 O O . ALA A 1 108 ? -16.852 4.873 13.644 1.00 86.75 108 ALA A O 1
ATOM 872 N N . ILE A 1 109 ? -17.598 5.012 15.761 1.00 89.62 109 ILE A N 1
ATOM 873 C CA . ILE A 1 109 ? -17.511 3.569 16.026 1.00 89.62 109 ILE A CA 1
ATOM 874 C C . ILE A 1 109 ? -18.513 2.788 15.171 1.00 89.62 109 ILE A C 1
ATOM 876 O O . ILE A 1 109 ? -18.145 1.778 14.569 1.00 89.62 109 ILE A O 1
ATOM 880 N N . VAL A 1 110 ? -19.755 3.266 15.045 1.00 89.50 110 VAL A N 1
ATOM 881 C CA . VAL A 1 110 ? -20.763 2.643 14.169 1.00 89.50 110 VAL A CA 1
ATOM 882 C C . VAL A 1 110 ? -20.301 2.646 12.710 1.00 89.50 110 VAL A C 1
ATOM 884 O O . VAL A 1 110 ? -20.394 1.610 12.046 1.00 89.50 110 VAL A O 1
ATOM 887 N N . ARG A 1 111 ? -19.749 3.765 12.216 1.00 87.94 111 ARG A N 1
ATOM 888 C CA . ARG A 1 111 ? -19.187 3.846 10.856 1.00 87.94 111 ARG A CA 1
ATOM 889 C C . ARG A 1 111 ? -18.035 2.863 10.652 1.00 87.94 111 ARG A C 1
ATOM 891 O O . ARG A 1 111 ? -18.056 2.131 9.670 1.00 87.94 111 ARG A O 1
ATOM 898 N N . ALA A 1 112 ? -17.097 2.771 11.592 1.00 86.25 112 ALA A N 1
ATOM 899 C CA . ALA A 1 112 ? -15.977 1.833 11.502 1.00 86.25 112 ALA A CA 1
ATOM 900 C C . ALA A 1 112 ? -16.431 0.365 11.526 1.00 86.25 112 ALA A C 1
ATOM 902 O O . ALA A 1 112 ? -15.952 -0.454 10.743 1.00 86.25 112 ALA A O 1
ATOM 903 N N . LYS A 1 113 ? -17.405 0.022 12.382 1.00 86.56 113 LYS A N 1
ATOM 904 C CA . LYS A 1 113 ? -18.026 -1.312 12.392 1.00 86.56 113 LYS A CA 1
ATOM 905 C C . LYS A 1 113 ? -18.721 -1.605 11.055 1.00 86.56 113 LYS A C 1
ATOM 907 O O . LYS A 1 113 ? -18.654 -2.735 10.574 1.00 86.56 113 LYS A O 1
ATOM 912 N N . LYS A 1 114 ? -19.379 -0.614 10.440 1.00 86.38 114 LYS A N 1
ATOM 913 C CA . LYS A 1 114 ? -20.002 -0.747 9.112 1.00 86.38 114 LYS A CA 1
ATOM 914 C C . LYS A 1 114 ? -18.954 -0.966 8.017 1.00 86.38 114 LYS A C 1
ATOM 916 O O . LYS A 1 114 ? -19.091 -1.920 7.261 1.00 86.38 114 LYS A O 1
ATOM 921 N N . GLU A 1 115 ? -17.895 -0.161 7.988 1.00 83.00 115 GLU A N 1
ATOM 922 C CA . GLU A 1 115 ? -16.770 -0.312 7.054 1.00 83.00 115 GLU A CA 1
ATOM 923 C C . GLU A 1 115 ? -16.146 -1.710 7.166 1.00 83.00 115 GLU A C 1
ATOM 925 O O . GLU A 1 115 ? -15.955 -2.394 6.162 1.00 83.00 115 GLU A O 1
ATOM 930 N N . ALA A 1 116 ? -15.919 -2.191 8.393 1.00 83.69 116 ALA A N 1
ATOM 931 C CA . ALA A 1 116 ? -15.436 -3.547 8.623 1.00 83.69 11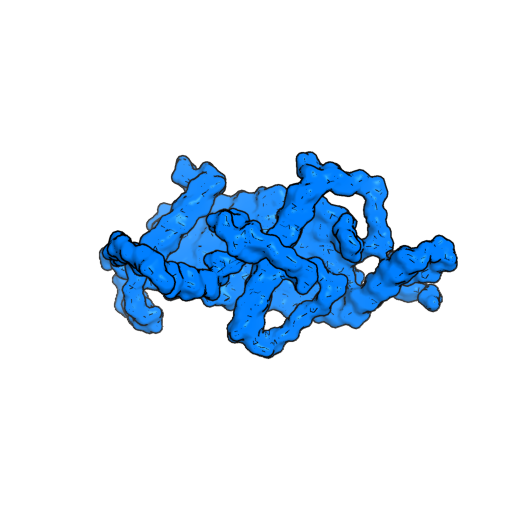6 ALA A CA 1
ATOM 932 C C . ALA A 1 116 ? -16.365 -4.601 8.019 1.00 83.69 116 ALA A C 1
ATOM 934 O O . ALA A 1 116 ? -15.905 -5.491 7.307 1.00 83.69 116 ALA A O 1
ATOM 935 N N . LYS A 1 117 ? -17.680 -4.484 8.237 1.00 82.12 117 LYS A N 1
ATOM 936 C CA . LYS A 1 117 ? -18.665 -5.396 7.636 1.00 82.12 117 LYS A CA 1
ATOM 937 C C . LYS A 1 117 ? -18.639 -5.350 6.109 1.00 82.12 117 LYS A C 1
ATOM 939 O O . LYS A 1 117 ? -18.702 -6.404 5.485 1.00 82.12 117 LYS A O 1
ATOM 944 N N . GLU A 1 118 ? -18.526 -4.169 5.508 1.00 82.25 118 GLU A N 1
ATOM 945 C CA . GLU A 1 118 ? -18.458 -4.006 4.051 1.00 82.25 118 GLU A CA 1
ATOM 946 C C . GLU A 1 118 ? -17.191 -4.644 3.465 1.00 82.25 118 GLU A C 1
ATOM 948 O O . GLU A 1 118 ? -17.277 -5.388 2.486 1.00 82.25 118 GLU A O 1
ATOM 953 N N . ILE A 1 119 ? -16.028 -4.434 4.090 1.00 77.69 119 ILE A N 1
ATOM 954 C CA . ILE A 1 119 ? -14.766 -5.078 3.693 1.00 77.69 119 ILE A CA 1
ATOM 955 C C . ILE A 1 119 ? -14.892 -6.602 3.797 1.00 77.69 119 ILE A C 1
ATOM 957 O O . ILE A 1 119 ? -14.548 -7.317 2.855 1.00 77.69 119 ILE A O 1
ATOM 961 N N . LEU A 1 120 ? -15.435 -7.101 4.909 1.00 77.00 120 LEU A N 1
ATOM 962 C CA . LEU A 1 120 ? -15.652 -8.529 5.160 1.00 77.00 120 LEU A CA 1
ATOM 963 C C . LEU A 1 120 ? -16.637 -9.175 4.175 1.00 77.00 120 LEU A C 1
ATOM 965 O O . LEU A 1 120 ? -16.465 -10.332 3.781 1.00 77.00 120 LEU A O 1
ATOM 969 N N . ALA A 1 121 ? -17.664 -8.434 3.760 1.00 75.00 121 ALA A N 1
ATOM 970 C CA . ALA A 1 121 ? -18.610 -8.877 2.746 1.00 75.00 121 ALA A CA 1
ATOM 971 C C . ALA A 1 121 ? -17.945 -8.971 1.365 1.00 75.00 121 ALA A C 1
ATOM 973 O O . ALA A 1 121 ? -18.120 -9.977 0.677 1.00 75.00 121 ALA A O 1
ATOM 974 N N . ARG A 1 122 ? -17.122 -7.980 0.984 1.00 71.50 122 ARG A N 1
ATOM 975 C CA . ARG A 1 122 ? -16.384 -7.974 -0.296 1.00 71.50 122 ARG A CA 1
ATOM 976 C C . ARG A 1 122 ? -15.453 -9.177 -0.448 1.00 71.50 122 ARG A C 1
ATOM 978 O O . ARG A 1 122 ? -15.290 -9.681 -1.553 1.00 71.50 122 ARG A O 1
ATOM 985 N N . ILE A 1 123 ? -14.868 -9.658 0.646 1.00 67.69 123 ILE A N 1
ATOM 986 C CA . ILE A 1 123 ? -13.994 -10.841 0.631 1.00 67.69 123 ILE A CA 1
ATOM 987 C C . ILE A 1 123 ? -14.763 -12.172 0.714 1.00 67.69 123 ILE A C 1
ATOM 989 O O . ILE A 1 123 ? -14.128 -13.221 0.746 1.00 67.69 123 ILE A O 1
ATOM 993 N N . LEU A 1 124 ? -16.106 -12.153 0.718 1.00 62.31 124 LEU A N 1
ATOM 994 C CA . LEU A 1 124 ? -16.992 -13.328 0.808 1.00 62.31 124 LEU A CA 1
ATOM 995 C C . LEU A 1 124 ? -16.807 -14.163 2.093 1.00 62.31 124 LEU A C 1
ATOM 997 O O . LEU A 1 124 ? -17.068 -15.366 2.113 1.00 62.31 124 LEU A O 1
ATOM 1001 N N . VAL A 1 125 ? -16.365 -13.529 3.184 1.00 57.75 125 VAL A N 1
ATOM 1002 C CA . VAL A 1 125 ? -16.042 -14.202 4.461 1.00 57.75 125 VAL A CA 1
ATOM 1003 C C . VAL A 1 125 ? -17.094 -13.930 5.549 1.00 57.75 125 VAL A C 1
ATOM 1005 O O . VAL A 1 125 ? -17.068 -14.552 6.606 1.00 57.75 125 VAL A O 1
ATOM 1008 N N . PHE A 1 126 ? -18.100 -13.090 5.275 1.00 50.50 126 PHE A N 1
ATOM 1009 C CA . PHE A 1 126 ? -19.143 -12.695 6.238 1.00 50.50 126 PHE A CA 1
ATOM 1010 C C . PHE A 1 126 ? -19.946 -13.866 6.851 1.00 50.50 126 PHE A C 1
ATOM 1012 O O . PHE A 1 126 ? -20.541 -13.707 7.912 1.00 50.50 126 PHE A O 1
ATOM 1019 N N . HIS A 1 127 ? -19.943 -15.045 6.218 1.00 48.06 127 HIS A N 1
ATOM 1020 C CA . HIS A 1 127 ? -20.727 -16.216 6.637 1.00 48.06 127 HIS A CA 1
ATOM 1021 C C . HIS A 1 127 ? -19.917 -17.353 7.278 1.00 48.06 127 HIS A C 1
ATOM 1023 O O . HIS A 1 127 ? -20.472 -18.426 7.506 1.00 48.06 127 HIS A O 1
ATOM 1029 N N . LYS A 1 128 ? -18.622 -17.164 7.556 1.00 50.66 128 LYS A N 1
ATOM 1030 C CA . LYS A 1 128 ? -17.805 -18.172 8.251 1.00 50.66 128 LYS A CA 1
ATOM 1031 C C . LYS A 1 128 ? -17.515 -17.724 9.683 1.00 50.66 128 LYS A C 1
ATOM 1033 O O . LYS A 1 128 ? -17.323 -16.540 9.933 1.00 50.66 128 LYS A O 1
ATOM 1038 N N . GLU A 1 129 ? -17.448 -18.663 10.618 1.00 58.00 129 GLU A N 1
ATOM 1039 C CA . GLU A 1 129 ? -16.697 -18.449 11.855 1.00 58.00 129 GLU A CA 1
ATOM 1040 C C . GLU A 1 129 ? -15.214 -18.446 11.470 1.00 58.00 129 GLU A C 1
ATOM 1042 O O . GLU A 1 129 ? -14.696 -19.431 10.944 1.00 58.00 129 GLU A O 1
ATOM 1047 N N . TYR A 1 130 ? -14.540 -17.307 11.617 1.00 61.19 130 TYR A N 1
ATOM 1048 C CA . TYR A 1 130 ? -13.106 -17.196 11.366 1.00 61.19 130 TYR A CA 1
ATOM 1049 C C . TYR A 1 130 ? -12.458 -16.365 12.468 1.00 61.19 130 TYR A C 1
ATOM 1051 O O . TYR A 1 130 ? -12.875 -15.246 12.758 1.00 61.19 130 TYR A O 1
ATOM 1059 N N . THR A 1 131 ? -11.390 -16.910 13.035 1.00 71.81 131 THR A N 1
ATOM 1060 C CA . THR A 1 131 ? -10.497 -16.208 13.966 1.00 71.81 131 THR A CA 1
ATOM 1061 C C . THR A 1 131 ? -9.420 -15.443 13.197 1.00 71.81 131 THR A C 1
ATOM 1063 O O . THR A 1 131 ? -8.977 -14.356 13.569 1.00 71.81 131 THR A O 1
ATOM 1066 N N . LYS A 1 132 ? -8.995 -15.992 12.055 1.00 80.38 132 LYS A N 1
ATOM 1067 C CA . LYS A 1 132 ? -7.988 -15.389 11.186 1.00 80.38 132 LYS A CA 1
ATOM 1068 C C . LYS A 1 132 ? -8.231 -15.760 9.731 1.00 80.38 132 LYS A C 1
ATOM 1070 O O . LYS A 1 132 ? -8.531 -16.908 9.417 1.00 80.38 132 LYS A O 1
ATOM 1075 N N . PHE A 1 133 ? -8.023 -14.796 8.848 1.00 81.00 133 PHE A N 1
ATOM 1076 C CA . PHE A 1 133 ? -8.053 -14.987 7.409 1.00 81.00 133 PHE A CA 1
ATOM 1077 C C . PHE A 1 133 ? -6.973 -14.137 6.736 1.00 81.00 133 PHE A C 1
ATOM 1079 O O . PHE A 1 133 ? -6.818 -12.963 7.060 1.00 81.00 133 PHE A O 1
ATOM 1086 N N . ASP A 1 134 ? -6.245 -14.735 5.795 1.00 83.19 134 ASP A N 1
ATOM 1087 C CA . ASP A 1 134 ? -5.252 -14.065 4.957 1.00 83.19 134 ASP A CA 1
ATOM 1088 C C . ASP A 1 134 ? -5.621 -14.319 3.489 1.00 83.19 134 ASP A C 1
ATOM 1090 O O . ASP A 1 134 ? -5.558 -15.456 3.017 1.00 83.19 134 ASP A O 1
ATOM 1094 N N . LEU A 1 135 ? -6.004 -13.272 2.761 1.00 81.31 135 LEU A N 1
ATOM 1095 C CA . LEU A 1 135 ? -6.218 -13.322 1.318 1.00 81.31 135 LEU A CA 1
ATOM 1096 C C . LEU A 1 135 ? -5.091 -12.588 0.619 1.00 81.31 135 LEU A C 1
ATOM 1098 O O . LEU A 1 135 ? -4.927 -11.377 0.754 1.00 81.31 135 LEU A O 1
ATOM 1102 N N . ILE A 1 136 ? -4.342 -13.337 -0.175 1.00 82.31 136 ILE A N 1
ATOM 1103 C CA . ILE A 1 136 ? -3.311 -12.788 -1.041 1.00 82.31 136 ILE A CA 1
ATOM 1104 C C . ILE A 1 136 ? -3.895 -12.734 -2.448 1.00 82.31 136 ILE A C 1
ATOM 1106 O O . ILE A 1 136 ? -4.251 -13.762 -3.022 1.00 82.31 136 ILE A O 1
ATOM 1110 N N . GLY A 1 137 ? -4.018 -11.526 -2.987 1.00 77.94 137 GLY A N 1
ATOM 1111 C CA . GLY A 1 137 ? -4.509 -11.291 -4.334 1.00 77.94 137 GLY A CA 1
ATOM 1112 C C . GLY A 1 137 ? -3.519 -11.730 -5.413 1.00 77.94 137 GLY A C 1
ATOM 1113 O O . GLY A 1 137 ? -2.378 -12.133 -5.153 1.00 77.94 137 GLY A O 1
ATOM 1114 N N . LEU A 1 138 ? -3.966 -11.615 -6.664 1.00 82.69 138 LEU A N 1
ATOM 1115 C CA . LEU A 1 138 ? -3.137 -11.899 -7.830 1.00 82.69 138 LEU A CA 1
ATOM 1116 C C . LEU A 1 138 ? -1.896 -10.997 -7.845 1.00 82.69 138 LEU A C 1
ATOM 1118 O O . LEU A 1 138 ? -1.938 -9.823 -7.472 1.00 82.69 138 LEU A O 1
ATOM 1122 N N . LYS A 1 139 ? -0.772 -11.568 -8.287 1.00 88.38 139 LYS A N 1
ATOM 1123 C CA . LYS A 1 139 ? 0.447 -10.806 -8.560 1.00 88.38 139 LYS A CA 1
ATOM 1124 C C . LYS A 1 139 ? 0.385 -10.301 -9.998 1.00 88.38 139 LYS A C 1
ATOM 1126 O O . LYS A 1 139 ? 0.513 -11.095 -10.931 1.00 88.38 139 LYS A O 1
ATOM 1131 N N . TYR A 1 140 ? 0.230 -8.995 -10.167 1.00 88.88 140 TYR A N 1
ATOM 1132 C CA . TYR A 1 140 ? 0.268 -8.341 -11.471 1.00 88.88 140 TYR A CA 1
ATOM 1133 C C . TYR A 1 140 ? 1.718 -7.990 -11.785 1.00 88.88 140 TYR A C 1
ATOM 1135 O O . TYR A 1 140 ? 2.357 -7.271 -11.020 1.00 88.88 140 TYR A O 1
ATOM 1143 N N . LYS A 1 141 ? 2.260 -8.533 -12.879 1.00 90.56 141 LYS A N 1
ATOM 1144 C CA . LYS A 1 141 ? 3.648 -8.301 -13.300 1.00 90.56 141 LYS A CA 1
ATOM 1145 C C . LYS A 1 141 ? 3.676 -7.639 -14.672 1.00 90.56 141 LYS A C 1
ATOM 1147 O O . LYS A 1 141 ? 3.140 -8.207 -15.620 1.00 90.56 141 LYS A O 1
ATOM 1152 N N . VAL A 1 142 ? 4.327 -6.492 -14.795 1.00 87.94 142 VAL A N 1
ATOM 1153 C CA . VAL A 1 142 ? 4.683 -5.885 -16.083 1.00 87.94 142 VAL A CA 1
ATOM 1154 C C . VAL A 1 142 ? 6.187 -6.001 -16.214 1.00 87.94 142 VAL A C 1
ATOM 1156 O O . VAL A 1 142 ? 6.930 -5.449 -15.416 1.00 87.94 142 VAL A O 1
ATOM 1159 N N . LEU A 1 143 ? 6.624 -6.803 -17.181 1.00 85.38 143 LEU A N 1
ATOM 1160 C CA . LEU A 1 143 ? 8.035 -7.146 -17.322 1.00 85.38 143 LEU A CA 1
ATOM 1161 C C . LEU A 1 143 ? 8.889 -5.968 -17.780 1.00 85.38 143 LEU A C 1
ATOM 1163 O O . LEU A 1 143 ? 10.066 -5.918 -17.453 1.00 85.38 143 LEU A O 1
ATOM 1167 N N . TYR A 1 144 ? 8.287 -5.072 -18.556 1.00 84.44 144 TYR A N 1
ATOM 1168 C CA . TYR A 1 144 ? 8.955 -3.921 -19.127 1.00 84.44 144 TYR A CA 1
ATOM 1169 C C . TYR A 1 144 ? 7.908 -2.850 -19.427 1.00 84.44 144 TYR A C 1
ATOM 1171 O O . TYR A 1 144 ? 7.137 -2.977 -20.384 1.00 84.44 144 TYR A O 1
ATOM 1179 N N . ASP A 1 145 ? 7.810 -1.840 -18.569 1.00 82.12 145 ASP A N 1
ATOM 1180 C CA . ASP A 1 145 ? 6.946 -0.690 -18.830 1.00 82.12 145 ASP A CA 1
ATOM 1181 C C . ASP A 1 145 ? 7.624 0.321 -19.776 1.00 82.12 145 ASP A C 1
ATOM 1183 O O . ASP A 1 145 ? 8.748 0.123 -20.241 1.00 82.12 145 ASP A O 1
ATOM 1187 N N . ALA A 1 146 ? 6.941 1.426 -20.083 1.00 77.94 146 ALA A N 1
ATOM 1188 C CA . ALA A 1 146 ? 7.464 2.460 -20.981 1.00 77.94 146 ALA A CA 1
ATOM 1189 C C . ALA A 1 146 ? 8.778 3.113 -20.497 1.00 77.94 146 ALA A C 1
ATOM 1191 O O . ALA A 1 146 ? 9.439 3.798 -21.277 1.00 77.94 146 ALA A O 1
ATOM 1192 N N . LYS A 1 147 ? 9.166 2.912 -19.232 1.00 76.19 147 LYS A N 1
ATOM 1193 C CA . LYS A 1 147 ? 10.412 3.416 -18.640 1.00 76.19 147 LYS A CA 1
ATOM 1194 C C . LYS A 1 147 ? 11.503 2.361 -18.555 1.00 76.19 147 LYS A C 1
ATOM 1196 O O . LYS A 1 147 ? 12.610 2.679 -18.135 1.00 76.19 147 LYS A O 1
ATOM 1201 N N . GLY A 1 148 ? 11.199 1.127 -18.942 1.00 82.50 148 GLY A N 1
ATOM 1202 C CA . GLY A 1 148 ? 12.086 -0.011 -18.763 1.00 82.50 148 GLY A CA 1
ATOM 1203 C C . GLY A 1 148 ? 12.114 -0.550 -17.340 1.00 82.50 148 GLY A C 1
ATOM 1204 O O . GLY A 1 148 ? 13.094 -1.178 -16.948 1.00 82.50 148 GLY A O 1
ATOM 1205 N N . LEU A 1 149 ? 11.053 -0.317 -16.562 1.00 86.50 149 LEU A N 1
ATOM 1206 C CA . LEU A 1 149 ? 10.901 -0.943 -15.255 1.00 86.50 149 LEU A CA 1
ATOM 1207 C C . LEU A 1 149 ? 10.253 -2.323 -15.401 1.00 86.50 149 LEU A C 1
ATOM 1209 O O . LEU A 1 149 ? 9.202 -2.478 -16.030 1.00 86.50 149 LEU A O 1
ATOM 1213 N N . ASN A 1 150 ? 10.860 -3.311 -14.753 1.00 90.38 150 ASN A N 1
ATOM 1214 C CA . ASN A 1 150 ? 10.219 -4.564 -14.396 1.00 90.38 150 ASN A CA 1
ATOM 1215 C C . ASN A 1 150 ? 9.504 -4.356 -13.067 1.00 90.38 150 ASN A C 1
ATOM 1217 O O . ASN A 1 150 ? 10.127 -4.185 -12.016 1.00 90.38 150 ASN A O 1
ATOM 1221 N N . SER A 1 151 ? 8.182 -4.331 -13.130 1.00 92.00 151 SER A N 1
ATOM 1222 C CA . SER A 1 151 ? 7.337 -3.979 -12.004 1.00 92.00 151 SER A CA 1
ATOM 1223 C C . SER A 1 151 ? 6.416 -5.128 -11.645 1.00 92.00 151 SER A C 1
ATOM 1225 O O . SER A 1 151 ? 5.832 -5.804 -12.498 1.00 92.00 151 SER A O 1
ATOM 1227 N N . SER A 1 152 ? 6.224 -5.338 -10.351 1.00 93.69 152 SER A N 1
ATOM 1228 C CA . SER A 1 152 ? 5.190 -6.233 -9.867 1.00 93.69 152 SER A CA 1
ATOM 1229 C C . SER A 1 152 ? 4.467 -5.646 -8.680 1.00 93.69 152 SER A C 1
ATOM 1231 O O . SER A 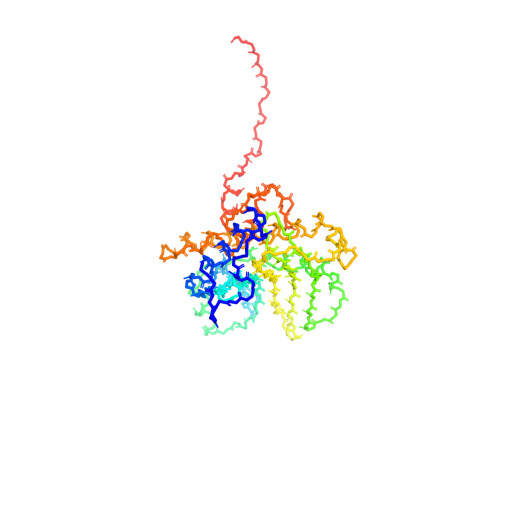1 152 ? 5.102 -5.142 -7.761 1.00 93.69 152 SER A O 1
ATOM 1233 N N . VAL A 1 153 ? 3.146 -5.768 -8.694 1.00 94.88 153 VAL A N 1
ATOM 1234 C CA . VAL A 1 153 ? 2.295 -5.407 -7.571 1.00 94.88 153 VAL A CA 1
ATOM 1235 C C . VAL A 1 153 ? 1.519 -6.619 -7.089 1.00 94.88 153 VAL A C 1
ATOM 1237 O O . VAL A 1 153 ? 1.047 -7.448 -7.875 1.00 94.88 153 VAL A O 1
ATOM 1240 N N . ARG A 1 154 ? 1.380 -6.718 -5.775 1.00 93.75 154 ARG A N 1
ATOM 1241 C CA . ARG A 1 154 ? 0.519 -7.682 -5.108 1.00 93.75 154 ARG A CA 1
ATOM 1242 C C . ARG A 1 154 ? -0.307 -6.947 -4.066 1.00 93.75 154 ARG A C 1
ATOM 1244 O O . ARG A 1 154 ? 0.226 -6.170 -3.285 1.00 93.75 154 ARG A O 1
ATOM 1251 N N . LYS A 1 155 ? -1.609 -7.214 -4.063 1.00 90.94 155 LYS A N 1
ATOM 1252 C CA . LYS A 1 155 ? -2.529 -6.699 -3.048 1.00 90.94 155 LYS A CA 1
ATOM 1253 C C . LYS A 1 155 ? -2.921 -7.824 -2.108 1.00 90.94 155 LYS A C 1
ATOM 1255 O O . LYS A 1 155 ? -3.014 -8.974 -2.539 1.00 90.94 155 LYS A O 1
ATOM 1260 N N . GLY A 1 156 ? -3.137 -7.512 -0.844 1.00 89.94 156 GLY A N 1
ATOM 1261 C CA . GLY A 1 156 ? -3.514 -8.487 0.167 1.00 89.94 156 GLY A CA 1
ATOM 1262 C C . GLY A 1 156 ? -4.454 -7.897 1.200 1.00 89.94 156 GLY A C 1
ATOM 1263 O O . GLY A 1 156 ? -4.542 -6.682 1.376 1.00 89.94 156 GLY A O 1
ATOM 1264 N N . VAL A 1 157 ? -5.167 -8.772 1.894 1.00 89.50 157 VAL A N 1
ATOM 1265 C CA . VAL A 1 157 ? -5.943 -8.409 3.072 1.00 89.50 157 VAL A CA 1
ATOM 1266 C C . VAL A 1 157 ? -5.810 -9.497 4.125 1.00 89.50 157 VAL A C 1
ATOM 1268 O O . VAL A 1 157 ? -6.055 -10.673 3.869 1.00 89.50 157 VAL A O 1
ATOM 1271 N N . THR A 1 158 ? -5.421 -9.085 5.322 1.00 89.62 158 THR A N 1
ATOM 1272 C CA . THR A 1 158 ? -5.379 -9.913 6.522 1.00 89.62 158 THR A CA 1
ATOM 1273 C C . THR A 1 158 ? -6.457 -9.423 7.465 1.00 89.62 158 THR A C 1
ATOM 1275 O O . THR A 1 158 ? -6.518 -8.234 7.775 1.00 89.62 158 THR A O 1
ATOM 1278 N N . VAL A 1 159 ? -7.277 -10.338 7.964 1.00 87.69 159 VAL A N 1
ATOM 1279 C CA . VAL A 1 159 ? -8.253 -10.061 9.013 1.00 87.69 159 VAL A CA 1
ATOM 1280 C C . VAL A 1 159 ? -8.017 -11.003 10.178 1.00 87.69 159 VAL A C 1
ATOM 1282 O O . VAL A 1 159 ? -7.859 -12.210 10.002 1.00 87.69 159 VAL A O 1
ATOM 1285 N N . LYS A 1 160 ? -7.992 -10.448 11.383 1.00 88.75 160 LYS A N 1
ATOM 1286 C CA . LYS A 1 160 ? -7.979 -11.194 12.637 1.00 88.75 160 LYS A CA 1
ATOM 1287 C C . LYS A 1 160 ? -9.165 -10.743 13.466 1.00 88.75 160 LYS A C 1
ATOM 1289 O O . LYS A 1 160 ? -9.348 -9.542 13.655 1.00 88.75 160 LYS A O 1
ATOM 1294 N N . LYS A 1 161 ? -9.942 -11.704 13.942 1.00 85.88 161 LYS A N 1
ATOM 1295 C CA . LYS A 1 161 ? -11.042 -11.496 14.870 1.00 85.88 161 LYS A CA 1
ATOM 1296 C C . LYS A 1 161 ? -10.752 -12.307 16.126 1.00 85.88 161 LYS A C 1
ATOM 1298 O O . LYS A 1 161 ? -10.314 -13.448 16.023 1.00 85.88 161 LYS A O 1
ATOM 1303 N N . SER A 1 162 ? -10.957 -11.716 17.291 1.00 84.06 162 SER A N 1
ATOM 1304 C CA . SER A 1 162 ? -10.891 -12.470 18.542 1.00 84.06 162 SER A CA 1
ATOM 1305 C C . SER A 1 162 ? -12.056 -13.466 18.636 1.00 84.06 162 SER A C 1
ATOM 1307 O O . SER A 1 162 ? -13.150 -13.187 18.143 1.00 84.06 162 SER A O 1
ATOM 1309 N N . GLU A 1 163 ? -11.826 -14.633 19.240 1.00 74.75 163 GLU A N 1
ATOM 1310 C CA . GLU A 1 163 ? -12.875 -15.648 19.450 1.00 74.75 163 GLU A CA 1
ATOM 1311 C C . GLU A 1 163 ? -13.833 -15.222 20.569 1.00 74.75 163 GLU A C 1
ATOM 1313 O O . GLU A 1 163 ? -15.046 -15.372 20.437 1.00 74.75 163 GLU A O 1
ATOM 1318 N N . ASP A 1 164 ? -13.283 -14.594 21.612 1.00 75.38 164 ASP A N 1
ATOM 1319 C CA . ASP A 1 164 ? -13.992 -14.241 22.846 1.00 75.38 164 ASP A CA 1
ATOM 1320 C C . ASP A 1 164 ? -14.420 -12.764 22.911 1.00 75.38 164 ASP A C 1
ATOM 1322 O O . ASP A 1 164 ? -15.036 -12.327 23.884 1.00 75.38 164 ASP A O 1
ATOM 1326 N N . SER A 1 165 ? -14.088 -11.959 21.895 1.00 76.50 165 SER A N 1
ATOM 1327 C CA . SER A 1 165 ? -14.430 -10.533 21.854 1.00 76.50 165 SER A CA 1
ATOM 1328 C C . SER A 1 165 ? -14.823 -10.056 20.454 1.00 76.50 165 SER A C 1
ATOM 1330 O O . SER A 1 165 ? -14.620 -10.724 19.442 1.00 76.50 165 SER A O 1
ATOM 1332 N N . GLU A 1 166 ? -15.402 -8.856 20.379 1.00 79.44 166 GLU A N 1
ATOM 1333 C CA . GLU A 1 166 ? -15.735 -8.200 19.105 1.00 79.44 166 GLU A CA 1
ATOM 1334 C C . GLU A 1 166 ? -14.521 -7.497 18.474 1.00 79.44 166 GLU A C 1
ATOM 1336 O O . GLU A 1 166 ? -14.680 -6.626 17.616 1.00 79.44 166 GLU A O 1
ATOM 1341 N N . ASP A 1 167 ? -13.310 -7.855 18.906 1.00 89.06 167 ASP A N 1
ATOM 1342 C CA . ASP A 1 167 ? -12.084 -7.226 18.440 1.00 89.06 167 ASP A CA 1
ATOM 1343 C C . ASP A 1 167 ? -11.796 -7.652 17.007 1.00 89.06 167 ASP A C 1
ATOM 1345 O O . ASP A 1 167 ? -11.806 -8.839 16.668 1.00 89.06 167 ASP A O 1
ATOM 1349 N N . ILE A 1 168 ? -11.513 -6.668 16.163 1.00 89.44 168 ILE A N 1
ATOM 1350 C CA . ILE A 1 168 ? -11.241 -6.844 14.745 1.00 89.44 168 ILE A CA 1
ATOM 1351 C C . ILE A 1 168 ? -9.981 -6.060 14.400 1.00 89.44 168 ILE A C 1
ATOM 1353 O O . ILE A 1 168 ? -9.889 -4.853 14.616 1.00 89.44 168 ILE A O 1
ATOM 1357 N N . VAL A 1 169 ? -9.018 -6.741 13.792 1.00 91.56 169 VAL A N 1
ATOM 1358 C CA . VAL A 1 169 ? -7.852 -6.128 13.160 1.00 91.56 169 VAL A CA 1
ATOM 1359 C C . VAL A 1 169 ? -7.882 -6.480 11.686 1.00 91.56 169 VAL A C 1
ATOM 1361 O O . VAL A 1 169 ? -7.749 -7.646 11.318 1.00 91.56 169 VAL A O 1
ATOM 1364 N N . MET A 1 170 ? -8.024 -5.472 10.836 1.00 90.50 170 MET A N 1
ATOM 1365 C CA . MET A 1 170 ? -7.929 -5.613 9.387 1.00 90.50 170 MET A CA 1
ATOM 1366 C C . MET A 1 170 ? -6.701 -4.873 8.886 1.00 90.50 170 MET A C 1
ATOM 1368 O O . MET A 1 170 ? -6.452 -3.731 9.270 1.00 90.50 170 MET A O 1
ATOM 1372 N N . VAL A 1 171 ? -5.944 -5.521 8.010 1.00 92.81 171 VAL A N 1
ATOM 1373 C CA . VAL A 1 171 ? -4.767 -4.960 7.357 1.00 92.81 171 VAL A CA 1
ATOM 1374 C C . VAL A 1 171 ? -4.903 -5.194 5.864 1.00 92.81 171 VAL A C 1
ATOM 1376 O O . VAL A 1 171 ? -4.841 -6.335 5.417 1.00 92.81 171 VAL A O 1
ATOM 1379 N N . ARG A 1 172 ? -5.079 -4.129 5.088 1.00 91.69 172 ARG A N 1
ATOM 1380 C CA . ARG A 1 172 ? -5.000 -4.175 3.623 1.00 91.69 172 ARG A CA 1
ATOM 1381 C C . ARG A 1 172 ? -3.596 -3.773 3.210 1.00 91.69 172 ARG A C 1
ATOM 1383 O O . ARG A 1 172 ? -3.103 -2.762 3.704 1.00 91.69 172 ARG A O 1
ATOM 1390 N N . SER A 1 173 ? -2.953 -4.555 2.354 1.00 93.81 173 SER A N 1
ATOM 1391 C CA . SER A 1 173 ? -1.602 -4.283 1.874 1.00 93.81 173 SER A CA 1
ATOM 1392 C C . SER A 1 173 ? -1.557 -4.123 0.363 1.00 93.81 173 SER A C 1
ATOM 1394 O O . SER A 1 173 ? -2.244 -4.834 -0.373 1.00 93.81 173 SER A O 1
ATOM 1396 N N . VAL A 1 174 ? -0.700 -3.217 -0.092 1.00 94.94 174 VAL A N 1
ATOM 1397 C CA . VAL A 1 174 ? -0.245 -3.136 -1.477 1.00 94.94 174 VAL A CA 1
ATOM 1398 C C . VAL A 1 174 ? 1.275 -3.159 -1.447 1.00 94.94 174 VAL A C 1
ATOM 1400 O O . VAL A 1 174 ? 1.909 -2.264 -0.893 1.00 94.94 174 VAL A O 1
ATOM 1403 N N . ASP A 1 175 ? 1.846 -4.211 -2.021 1.00 95.44 175 ASP A N 1
ATOM 1404 C CA . ASP A 1 175 ? 3.283 -4.424 -2.130 1.00 95.44 175 ASP A CA 1
ATOM 1405 C C . ASP A 1 175 ? 3.687 -4.235 -3.595 1.00 95.44 175 ASP A C 1
ATOM 1407 O O . ASP A 1 175 ? 3.216 -4.962 -4.474 1.00 95.44 175 ASP A O 1
ATOM 1411 N N . LEU A 1 176 ? 4.542 -3.252 -3.860 1.00 94.56 176 LEU A N 1
ATOM 1412 C CA . LEU A 1 176 ? 5.056 -2.877 -5.172 1.00 94.56 176 LEU A CA 1
ATOM 1413 C C . LEU A 1 176 ? 6.573 -3.079 -5.194 1.00 94.56 176 LEU A C 1
ATOM 1415 O O . LEU A 1 176 ? 7.289 -2.548 -4.355 1.00 94.56 176 LEU A O 1
ATOM 1419 N N . ALA A 1 177 ? 7.070 -3.818 -6.175 1.00 92.88 177 ALA A N 1
ATOM 1420 C CA . ALA A 1 177 ? 8.496 -3.943 -6.445 1.00 92.88 177 ALA A CA 1
ATOM 1421 C C . ALA A 1 177 ? 8.776 -3.488 -7.873 1.00 92.88 177 ALA A C 1
ATOM 1423 O O . ALA A 1 177 ? 8.068 -3.899 -8.793 1.00 92.88 177 ALA A O 1
ATOM 1424 N N . GLU A 1 178 ? 9.801 -2.667 -8.050 1.00 91.69 178 GLU A N 1
ATOM 1425 C CA . GLU A 1 178 ? 10.217 -2.111 -9.333 1.00 91.69 178 GLU A CA 1
ATOM 1426 C C . GLU A 1 178 ? 11.729 -2.230 -9.465 1.00 91.69 178 GLU A C 1
ATOM 1428 O O . GLU A 1 178 ? 12.455 -1.933 -8.522 1.00 91.69 178 GLU A O 1
ATOM 1433 N N . ALA A 1 179 ? 12.211 -2.659 -10.622 1.00 89.50 179 ALA A N 1
ATOM 1434 C CA . ALA A 1 179 ? 13.633 -2.696 -10.929 1.00 89.50 179 ALA A CA 1
ATOM 1435 C C . ALA A 1 179 ? 13.855 -2.231 -12.363 1.00 89.50 179 ALA A C 1
ATOM 1437 O O . ALA A 1 179 ? 13.093 -2.599 -13.256 1.00 89.50 179 ALA A O 1
ATOM 1438 N N . TYR A 1 180 ? 14.882 -1.420 -12.583 1.00 87.12 180 TYR A N 1
ATOM 1439 C CA . TYR A 1 180 ? 15.246 -0.974 -13.919 1.00 87.12 180 TYR A CA 1
ATOM 1440 C C . TYR A 1 180 ? 15.969 -2.083 -14.686 1.00 87.12 180 TYR A C 1
ATOM 1442 O O . TYR A 1 180 ? 16.974 -2.618 -14.215 1.00 87.12 180 TYR A O 1
ATOM 1450 N N . GLU A 1 181 ? 15.492 -2.397 -15.890 1.00 82.56 181 GLU A N 1
ATOM 1451 C CA . GLU A 1 181 ? 16.109 -3.376 -16.783 1.00 82.56 181 GLU A CA 1
ATOM 1452 C C . GLU A 1 181 ? 16.596 -2.696 -18.075 1.00 82.56 181 GLU A C 1
ATOM 1454 O O . GLU A 1 181 ? 15.896 -1.925 -18.738 1.00 82.56 181 GLU A O 1
ATOM 1459 N N . THR A 1 182 ? 17.834 -2.992 -18.476 1.00 77.06 182 THR A N 1
ATOM 1460 C CA . THR A 1 182 ? 18.438 -2.423 -19.696 1.00 77.06 182 THR A CA 1
ATOM 1461 C C . THR A 1 182 ? 17.947 -3.100 -20.970 1.00 77.06 182 THR A C 1
ATOM 1463 O O . THR A 1 182 ? 18.079 -2.533 -22.062 1.00 77.06 182 THR A O 1
ATOM 1466 N N . LYS A 1 183 ? 17.362 -4.295 -20.845 1.00 76.12 183 LYS A N 1
ATOM 1467 C CA . LYS A 1 183 ? 16.862 -5.099 -21.957 1.00 76.12 183 LYS A CA 1
ATOM 1468 C C . LYS A 1 183 ? 15.448 -5.596 -21.659 1.00 76.12 183 LYS A C 1
ATOM 1470 O O . LYS A 1 183 ? 15.212 -6.061 -20.547 1.00 76.12 183 LYS A O 1
ATOM 1475 N N . PRO A 1 184 ? 14.526 -5.517 -22.632 1.00 76.31 184 PRO A N 1
ATOM 1476 C CA . PRO A 1 184 ? 13.243 -6.185 -22.510 1.00 76.31 184 PRO A CA 1
ATOM 1477 C C . PRO A 1 184 ? 13.453 -7.710 -22.473 1.00 76.31 184 PRO A C 1
ATOM 1479 O O . PRO A 1 184 ? 14.398 -8.207 -23.090 1.00 76.31 184 PRO A O 1
ATOM 1482 N N . PRO A 1 185 ? 12.597 -8.461 -21.767 1.00 76.75 185 PRO A N 1
ATOM 1483 C CA . PRO A 1 185 ? 12.699 -9.913 -21.718 1.00 76.75 185 PRO A CA 1
ATOM 1484 C C . PRO A 1 185 ? 12.266 -10.569 -23.030 1.00 76.75 185 PRO A C 1
ATOM 1486 O O . PRO A 1 185 ? 11.385 -10.066 -23.720 1.00 76.75 185 PRO A O 1
ATOM 1489 N N . ASP A 1 186 ? 12.804 -11.761 -23.296 1.00 76.31 186 ASP A N 1
ATOM 1490 C CA . ASP A 1 186 ? 12.484 -12.584 -24.477 1.00 76.31 186 ASP A CA 1
ATOM 1491 C C . ASP A 1 186 ? 11.078 -13.225 -24.434 1.00 76.31 186 ASP A C 1
ATOM 1493 O O . ASP A 1 186 ? 10.678 -13.950 -25.343 1.00 76.31 186 ASP A O 1
ATOM 1497 N N . ILE A 1 187 ? 10.326 -13.000 -23.352 1.00 77.44 187 ILE A N 1
ATOM 1498 C CA . ILE A 1 187 ? 8.986 -13.554 -23.133 1.00 77.44 187 ILE A CA 1
ATOM 1499 C C . ILE A 1 187 ? 7.949 -12.572 -23.678 1.00 77.44 187 ILE A C 1
ATOM 1501 O O . ILE A 1 187 ? 8.043 -11.376 -23.404 1.00 77.44 187 ILE A O 1
ATOM 1505 N N . ASP A 1 188 ? 6.924 -13.088 -24.367 1.00 71.81 188 ASP A N 1
ATOM 1506 C CA . ASP A 1 188 ? 5.783 -12.290 -24.824 1.00 71.81 188 ASP A CA 1
ATOM 1507 C C . ASP A 1 188 ? 5.149 -11.520 -23.642 1.00 71.81 188 ASP A C 1
ATOM 1509 O O . ASP A 1 188 ? 4.617 -12.130 -22.704 1.00 71.81 188 ASP A O 1
ATOM 1513 N N . PRO A 1 189 ? 5.214 -10.176 -23.648 1.00 73.19 189 PRO A N 1
ATOM 1514 C CA . PRO A 1 189 ? 4.745 -9.365 -22.541 1.00 73.19 189 PRO A CA 1
ATOM 1515 C C . PRO A 1 189 ? 3.222 -9.256 -22.483 1.00 73.19 189 PRO A C 1
ATOM 1517 O O . PRO A 1 189 ? 2.732 -8.702 -21.497 1.00 73.19 189 PRO A O 1
ATOM 1520 N N . GLU A 1 190 ? 2.467 -9.736 -23.476 1.00 75.06 190 GLU A N 1
ATOM 1521 C CA . GLU A 1 190 ? 1.032 -9.451 -23.611 1.00 75.06 190 GLU A CA 1
ATOM 1522 C C . GLU A 1 190 ? 0.149 -10.275 -22.667 1.00 75.06 190 GLU A C 1
ATOM 1524 O O . GLU A 1 190 ? -0.826 -9.749 -22.110 1.00 75.06 190 GLU A O 1
ATOM 1529 N N . ASN A 1 191 ? 0.536 -11.518 -22.364 1.00 70.88 191 ASN A N 1
ATOM 1530 C CA . ASN A 1 191 ? -0.207 -12.375 -21.442 1.00 70.88 191 ASN A CA 1
ATOM 1531 C C . ASN A 1 191 ? 0.709 -13.054 -20.419 1.00 70.88 191 ASN A C 1
ATOM 1533 O O . ASN A 1 191 ? 1.446 -13.986 -20.725 1.00 70.88 191 ASN A O 1
ATOM 1537 N N . ILE A 1 192 ? 0.625 -12.598 -19.169 1.00 77.25 192 ILE A N 1
ATOM 1538 C CA . ILE A 1 192 ? 1.382 -13.159 -18.049 1.00 77.25 192 ILE A CA 1
ATOM 1539 C C . ILE A 1 192 ? 0.388 -13.627 -17.002 1.00 77.25 19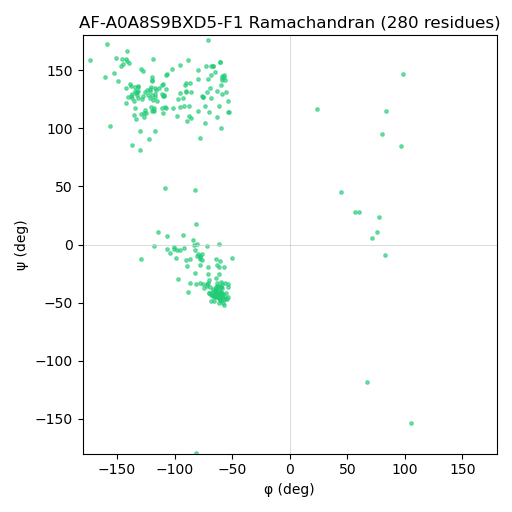2 ILE A C 1
ATOM 1541 O O . ILE A 1 192 ? -0.458 -12.852 -16.557 1.00 77.25 192 ILE A O 1
ATOM 1545 N N . ASN A 1 193 ? 0.509 -14.892 -16.595 1.00 78.56 193 ASN A N 1
ATOM 1546 C CA . ASN A 1 193 ? -0.391 -15.543 -15.639 1.00 78.56 193 ASN A CA 1
ATOM 1547 C C . ASN A 1 193 ? -1.875 -15.511 -16.061 1.00 78.56 193 ASN A C 1
ATOM 1549 O O . ASN A 1 193 ? -2.750 -15.507 -15.200 1.00 78.56 193 ASN A O 1
ATOM 1553 N N . GLY A 1 194 ? -2.168 -15.458 -17.366 1.00 80.00 194 GLY A N 1
ATOM 1554 C CA . GLY A 1 194 ? -3.541 -15.393 -17.875 1.00 80.00 194 GLY A CA 1
ATOM 1555 C C . GLY A 1 194 ? -4.210 -14.019 -17.736 1.00 80.00 194 GLY A C 1
ATOM 1556 O O . GLY A 1 194 ? -5.420 -13.928 -17.921 1.00 80.00 194 GLY A O 1
ATOM 1557 N N . ILE A 1 195 ? -3.457 -12.964 -17.393 1.00 82.56 195 ILE A N 1
ATOM 1558 C CA . ILE A 1 195 ? -3.974 -11.604 -17.196 1.00 82.56 195 ILE A CA 1
ATOM 1559 C C . ILE A 1 195 ? -3.498 -10.701 -18.338 1.00 82.56 195 ILE A C 1
ATOM 1561 O O . ILE A 1 195 ? -2.293 -10.582 -18.602 1.00 82.56 195 ILE A O 1
ATOM 1565 N N . ALA A 1 196 ? -4.444 -10.004 -18.970 1.00 86.69 196 ALA A N 1
ATOM 1566 C CA . ALA A 1 196 ? -4.155 -9.051 -20.033 1.00 86.69 196 ALA A CA 1
ATOM 1567 C C . ALA A 1 196 ? -3.221 -7.931 -19.550 1.00 86.69 196 ALA A C 1
ATOM 1569 O O . ALA A 1 196 ? -3.289 -7.471 -18.405 1.00 86.69 196 ALA A O 1
ATOM 1570 N N . ARG A 1 197 ? -2.340 -7.464 -20.439 1.00 88.06 197 ARG A N 1
ATOM 1571 C CA . ARG A 1 197 ? -1.382 -6.391 -20.144 1.00 88.06 197 ARG A CA 1
ATOM 1572 C C . ARG A 1 197 ? -2.041 -5.125 -19.600 1.00 88.06 197 ARG A C 1
ATOM 1574 O O . ARG A 1 197 ? -1.590 -4.610 -18.581 1.00 88.06 197 ARG A O 1
ATOM 1581 N N . LYS A 1 198 ? -3.143 -4.689 -20.216 1.00 89.31 198 LYS A N 1
ATOM 1582 C CA . LYS A 1 198 ? -3.896 -3.493 -19.806 1.00 89.31 198 LYS A CA 1
ATOM 1583 C C . LYS A 1 198 ? -4.334 -3.548 -18.338 1.00 89.31 198 LYS A C 1
ATOM 1585 O O . LYS A 1 198 ? -4.211 -2.554 -17.628 1.00 89.31 198 LYS A O 1
ATOM 1590 N N . ASP A 1 199 ? -4.798 -4.704 -17.868 1.00 88.88 199 ASP A N 1
ATOM 1591 C CA . ASP A 1 199 ? -5.241 -4.870 -16.480 1.00 88.88 199 ASP A CA 1
ATOM 1592 C C . ASP A 1 199 ? -4.057 -4.877 -15.507 1.00 88.88 199 ASP A C 1
ATOM 1594 O O . ASP A 1 199 ? -4.138 -4.313 -14.415 1.00 88.88 199 ASP A O 1
ATOM 1598 N N . ARG A 1 200 ? -2.919 -5.455 -15.918 1.00 90.38 200 ARG A N 1
ATOM 1599 C CA . ARG A 1 200 ? -1.672 -5.437 -15.135 1.00 90.38 200 ARG A CA 1
ATOM 1600 C C . ARG A 1 200 ? -1.097 -4.026 -15.010 1.00 90.38 200 ARG A C 1
ATOM 1602 O O . ARG A 1 200 ? -0.719 -3.621 -13.913 1.00 90.38 200 ARG A O 1
ATOM 1609 N N . GLU A 1 201 ? -1.066 -3.272 -16.105 1.00 90.38 201 GLU A N 1
ATOM 1610 C CA . GLU A 1 201 ? -0.633 -1.869 -16.124 1.00 90.38 201 GLU A CA 1
ATOM 1611 C C . GLU A 1 201 ? -1.569 -0.984 -15.297 1.00 90.38 201 GLU A C 1
ATOM 1613 O O . GLU A 1 201 ? -1.099 -0.151 -14.521 1.00 90.38 201 GLU A O 1
ATOM 1618 N N . LYS A 1 202 ? -2.885 -1.217 -15.377 1.00 91.00 202 LYS A N 1
ATOM 1619 C CA . LYS A 1 202 ? -3.870 -0.545 -14.525 1.00 91.00 202 LYS A CA 1
ATOM 1620 C C . LYS A 1 202 ? -3.616 -0.820 -13.041 1.00 91.00 202 LYS A C 1
ATOM 1622 O O . LYS A 1 202 ? -3.561 0.122 -12.256 1.00 91.00 202 LYS A O 1
ATOM 1627 N N . ALA A 1 203 ? -3.421 -2.082 -12.654 1.00 91.12 203 ALA A N 1
ATOM 1628 C CA . ALA A 1 203 ? -3.144 -2.448 -11.264 1.00 91.12 203 ALA A CA 1
ATOM 1629 C C . ALA A 1 203 ? -1.865 -1.779 -10.729 1.00 91.12 203 ALA A C 1
ATOM 1631 O O . ALA A 1 203 ? -1.850 -1.303 -9.593 1.00 91.12 203 ALA A O 1
ATOM 1632 N N . LEU A 1 204 ? -0.812 -1.706 -11.551 1.00 91.94 204 LEU A N 1
ATOM 1633 C CA . LEU A 1 204 ? 0.427 -0.998 -11.217 1.00 91.94 204 LEU A CA 1
ATOM 1634 C C . LEU A 1 204 ? 0.222 0.509 -11.082 1.00 91.94 204 LEU A C 1
ATOM 1636 O O . LEU A 1 204 ? 0.701 1.092 -10.113 1.00 91.94 204 LEU A O 1
ATOM 1640 N N . ARG A 1 205 ? -0.502 1.136 -12.016 1.00 91.88 205 ARG A N 1
ATOM 1641 C CA . ARG A 1 205 ? -0.819 2.568 -11.958 1.00 91.88 205 ARG A CA 1
ATOM 1642 C C . ARG A 1 205 ? -1.550 2.910 -10.661 1.00 91.88 205 ARG A C 1
ATOM 1644 O O . ARG A 1 205 ? -1.085 3.775 -9.932 1.00 91.88 205 ARG A O 1
ATOM 1651 N N . LEU A 1 206 ? -2.631 2.194 -10.344 1.00 92.00 206 LEU A N 1
ATOM 1652 C CA . LEU A 1 206 ? -3.424 2.425 -9.128 1.00 92.00 206 LEU A CA 1
ATOM 1653 C C . LEU A 1 206 ? -2.590 2.253 -7.848 1.00 92.00 206 LEU A C 1
ATOM 1655 O O . LEU A 1 206 ? -2.764 3.001 -6.890 1.00 92.00 206 LEU A O 1
ATOM 1659 N N . ALA A 1 207 ? -1.662 1.294 -7.828 1.00 92.62 207 ALA A N 1
ATOM 1660 C CA . ALA A 1 207 ? -0.763 1.092 -6.694 1.00 92.62 207 ALA A CA 1
ATOM 1661 C C . ALA A 1 207 ? 0.275 2.211 -6.547 1.00 92.62 207 ALA A C 1
ATOM 1663 O O . ALA A 1 207 ? 0.532 2.671 -5.436 1.00 92.62 207 ALA A O 1
ATOM 1664 N N . ARG A 1 208 ? 0.855 2.671 -7.661 1.00 92.12 208 ARG A N 1
ATOM 1665 C CA . ARG A 1 208 ? 1.762 3.823 -7.674 1.00 92.12 208 ARG A CA 1
ATOM 1666 C C . ARG A 1 208 ? 1.046 5.092 -7.194 1.00 92.12 208 ARG A C 1
ATOM 1668 O O . ARG A 1 208 ? 1.586 5.772 -6.332 1.00 92.12 208 ARG A O 1
ATOM 1675 N N . GLU A 1 209 ? -0.168 5.355 -7.687 1.00 91.38 209 GLU A N 1
ATOM 1676 C CA . GLU A 1 209 ? -1.026 6.467 -7.241 1.00 91.38 209 GLU A CA 1
ATOM 1677 C C . GLU A 1 209 ? -1.285 6.424 -5.729 1.00 91.38 209 GLU A C 1
ATOM 1679 O O . GLU A 1 209 ? -1.126 7.432 -5.042 1.00 91.38 209 GLU A O 1
ATOM 1684 N N . GLU A 1 210 ? -1.631 5.250 -5.196 1.00 90.69 210 GLU A N 1
ATOM 1685 C CA . GLU A 1 210 ? -1.932 5.085 -3.771 1.00 90.69 210 GLU A CA 1
ATOM 1686 C C . GLU A 1 210 ? -0.702 5.331 -2.884 1.00 90.69 210 GLU A C 1
ATOM 1688 O O . GLU A 1 210 ? -0.797 5.996 -1.848 1.00 90.69 210 GLU A O 1
ATOM 1693 N N . ILE A 1 211 ? 0.467 4.823 -3.290 1.00 89.94 211 ILE A N 1
ATOM 1694 C CA . ILE A 1 211 ? 1.725 5.053 -2.567 1.00 89.94 211 ILE A CA 1
ATOM 1695 C C . ILE A 1 211 ? 2.133 6.526 -2.673 1.00 89.94 211 ILE A C 1
ATOM 1697 O O . ILE A 1 211 ? 2.520 7.119 -1.666 1.00 89.94 211 ILE A O 1
ATOM 1701 N N . GLN A 1 212 ? 2.010 7.132 -3.856 1.00 87.62 212 GLN A N 1
ATOM 1702 C CA . GLN A 1 212 ? 2.303 8.547 -4.080 1.00 87.62 212 GLN A CA 1
ATOM 1703 C C . GLN A 1 212 ? 1.450 9.436 -3.170 1.00 87.62 212 GLN A C 1
ATOM 1705 O O . GLN A 1 212 ? 2.003 10.267 -2.452 1.00 87.62 212 GLN A O 1
ATOM 1710 N N . GLY A 1 213 ? 0.131 9.224 -3.125 1.00 86.25 213 GLY A N 1
ATOM 1711 C CA . GLY A 1 213 ? -0.747 10.032 -2.279 1.00 86.25 213 GLY A CA 1
ATOM 1712 C C . GLY A 1 213 ? -0.469 9.873 -0.793 1.00 86.25 213 GLY A C 1
ATOM 1713 O O . GLY A 1 213 ? -0.481 10.848 -0.041 1.00 86.25 213 GLY A O 1
ATOM 1714 N N . ALA A 1 214 ? -0.115 8.666 -0.361 1.00 85.75 214 ALA A N 1
ATOM 1715 C CA . ALA A 1 214 ? 0.265 8.430 1.021 1.00 85.75 214 ALA A CA 1
ATOM 1716 C C . ALA A 1 214 ? 1.617 9.087 1.385 1.00 85.75 214 ALA A C 1
ATOM 1718 O O . ALA A 1 214 ? 1.757 9.616 2.489 1.00 85.75 214 ALA A O 1
ATOM 1719 N N . LEU A 1 215 ? 2.589 9.113 0.465 1.00 82.94 215 LEU A N 1
ATOM 1720 C CA . LEU A 1 215 ? 3.859 9.832 0.637 1.00 82.94 215 LEU A CA 1
ATOM 1721 C C . LEU A 1 215 ? 3.666 11.355 0.652 1.00 82.94 215 LEU A C 1
ATOM 1723 O O . LEU A 1 215 ? 4.278 12.036 1.473 1.00 82.94 215 LEU A O 1
ATOM 1727 N N . GLU A 1 216 ? 2.804 11.896 -0.209 1.00 81.00 216 GLU A N 1
ATOM 1728 C CA . GLU A 1 216 ? 2.443 13.319 -0.195 1.00 81.00 216 GLU A CA 1
ATOM 1729 C C . GLU A 1 216 ? 1.756 13.706 1.117 1.00 81.00 216 GLU A C 1
ATOM 1731 O O . GLU A 1 216 ? 2.138 14.691 1.752 1.00 81.00 216 GLU A O 1
ATOM 1736 N N . PHE A 1 217 ? 0.801 12.894 1.581 1.00 79.31 217 PHE A N 1
ATOM 1737 C CA . PHE A 1 217 ? 0.164 13.084 2.883 1.00 79.31 217 PHE A CA 1
ATOM 1738 C C . PHE A 1 217 ? 1.193 13.065 4.020 1.00 79.31 217 PHE A C 1
ATOM 1740 O O . PHE A 1 217 ? 1.157 13.917 4.911 1.00 79.31 217 PHE A O 1
ATOM 1747 N N . ALA A 1 218 ? 2.149 12.135 3.973 1.00 76.06 218 ALA A N 1
ATOM 1748 C CA . ALA A 1 218 ? 3.241 12.081 4.936 1.00 76.06 218 ALA A CA 1
ATOM 1749 C C . ALA A 1 218 ? 4.111 13.341 4.911 1.00 76.06 218 ALA A C 1
ATOM 1751 O O . ALA A 1 218 ? 4.447 13.854 5.975 1.00 76.06 218 ALA A O 1
ATOM 1752 N N . PHE A 1 219 ? 4.453 13.854 3.725 1.00 71.19 219 PHE A N 1
ATOM 1753 C CA . PHE A 1 219 ? 5.255 15.069 3.568 1.00 71.19 219 PHE A CA 1
ATOM 1754 C C . PHE A 1 219 ? 4.556 16.292 4.170 1.00 71.19 219 PHE A C 1
ATOM 1756 O O . PHE A 1 219 ? 5.181 17.057 4.903 1.00 71.19 219 PHE A O 1
ATOM 1763 N N . VAL A 1 220 ? 3.246 16.438 3.946 1.00 69.38 220 VAL A N 1
ATOM 1764 C CA . VAL A 1 220 ? 2.443 17.505 4.569 1.00 69.38 220 VAL A CA 1
ATOM 1765 C C . VAL A 1 220 ? 2.491 17.416 6.099 1.00 69.38 220 VAL A C 1
ATOM 1767 O O . VAL A 1 220 ? 2.535 18.440 6.779 1.00 69.38 220 VAL A O 1
ATOM 1770 N N . LYS A 1 221 ? 2.504 16.202 6.664 1.00 67.00 221 LYS A N 1
ATOM 1771 C CA . LYS A 1 221 ? 2.572 15.987 8.119 1.00 67.00 221 LYS A CA 1
ATOM 1772 C C . LYS A 1 221 ? 3.997 16.058 8.685 1.00 67.00 221 LYS A C 1
ATOM 1774 O O . LYS A 1 221 ? 4.149 16.345 9.871 1.00 67.00 221 LYS A O 1
ATOM 1779 N N . VAL A 1 222 ? 5.027 15.808 7.873 1.00 66.00 222 VAL A N 1
ATOM 1780 C CA . VAL A 1 222 ? 6.443 15.754 8.276 1.00 66.00 222 VAL A CA 1
ATOM 1781 C C . VAL A 1 222 ? 7.318 16.491 7.241 1.00 66.00 222 VAL A C 1
ATOM 1783 O O . VAL A 1 222 ? 7.903 15.861 6.355 1.00 66.00 222 VAL A O 1
ATOM 1786 N N . PRO A 1 223 ? 7.471 17.826 7.364 1.00 55.62 223 PRO A N 1
ATOM 1787 C CA . PRO A 1 223 ? 8.144 18.667 6.362 1.00 55.62 223 PRO A CA 1
ATOM 1788 C C . PRO A 1 223 ? 9.642 18.388 6.141 1.00 55.62 223 PRO A C 1
ATOM 1790 O O . PRO A 1 223 ? 10.232 18.890 5.190 1.00 55.62 223 PRO A O 1
ATOM 1793 N N . SER A 1 224 ? 10.290 17.609 7.014 1.00 56.12 224 SER A N 1
ATOM 1794 C CA . SER A 1 224 ? 11.712 17.244 6.898 1.00 56.12 224 SER A CA 1
ATOM 1795 C C . SER A 1 224 ? 11.983 16.096 5.913 1.00 56.12 224 SER A C 1
ATOM 1797 O O . SER A 1 224 ? 13.132 15.682 5.737 1.00 56.12 224 SER A O 1
ATOM 1799 N N . PHE A 1 225 ? 10.947 15.564 5.262 1.00 57.69 225 PHE A N 1
ATOM 1800 C CA . PHE A 1 225 ? 11.063 14.449 4.330 1.00 57.69 225 PHE A CA 1
ATOM 1801 C C . PHE A 1 225 ? 11.663 14.881 2.979 1.00 57.69 225 PHE A C 1
ATOM 1803 O O . PHE A 1 225 ? 11.168 15.788 2.320 1.00 57.69 225 PHE A O 1
ATOM 1810 N N . ARG A 1 226 ? 12.726 14.203 2.522 1.00 59.72 226 ARG A N 1
ATOM 1811 C CA . ARG A 1 226 ? 13.249 14.356 1.149 1.00 59.72 226 ARG A CA 1
ATOM 1812 C C . ARG A 1 226 ? 12.503 13.408 0.194 1.00 59.72 226 ARG A C 1
ATOM 1814 O O . ARG A 1 226 ? 12.307 12.259 0.566 1.00 59.72 226 ARG A O 1
ATOM 1821 N N . PRO A 1 227 ? 12.131 13.775 -1.034 1.00 58.06 227 PRO A N 1
ATOM 1822 C CA . PRO A 1 227 ? 11.551 12.817 -1.982 1.00 58.06 227 PRO A CA 1
ATOM 1823 C C . PRO A 1 227 ? 12.577 11.755 -2.416 1.00 58.06 227 PRO A C 1
ATOM 1825 O O . PRO A 1 227 ? 13.782 12.000 -2.344 1.00 58.06 227 PRO A O 1
ATOM 1828 N N . LEU A 1 228 ? 12.112 10.562 -2.805 1.00 61.97 228 LEU A N 1
ATOM 1829 C CA . LEU A 1 228 ? 12.939 9.546 -3.478 1.00 61.97 228 LEU A CA 1
ATOM 1830 C C . LEU A 1 228 ? 13.473 10.115 -4.805 1.00 61.97 228 LEU A C 1
ATOM 1832 O O . LEU A 1 228 ? 12.884 11.044 -5.356 1.00 61.97 228 LEU A O 1
ATOM 1836 N N . GLY A 1 229 ? 14.579 9.576 -5.322 1.00 60.91 229 GLY A N 1
ATOM 1837 C CA . GLY A 1 229 ? 15.024 9.927 -6.672 1.00 60.91 229 GLY A CA 1
ATOM 1838 C C . GLY A 1 229 ? 13.975 9.484 -7.697 1.00 60.91 229 GLY A C 1
ATOM 1839 O O . GLY A 1 229 ? 13.499 8.355 -7.639 1.00 60.91 229 GLY A O 1
ATOM 1840 N N . THR A 1 230 ? 13.603 10.357 -8.635 1.00 57.22 230 THR A N 1
ATOM 1841 C CA . THR A 1 230 ? 12.546 10.106 -9.637 1.00 57.22 230 THR A CA 1
ATOM 1842 C C . THR A 1 230 ? 12.835 8.923 -10.557 1.00 57.22 230 THR A C 1
ATOM 1844 O O . THR A 1 230 ? 11.914 8.316 -11.082 1.00 57.22 230 THR A O 1
ATOM 1847 N N . ALA A 1 231 ? 14.102 8.561 -10.758 1.00 52.28 231 ALA A N 1
ATOM 1848 C CA . ALA A 1 231 ? 14.478 7.611 -11.799 1.00 52.28 231 A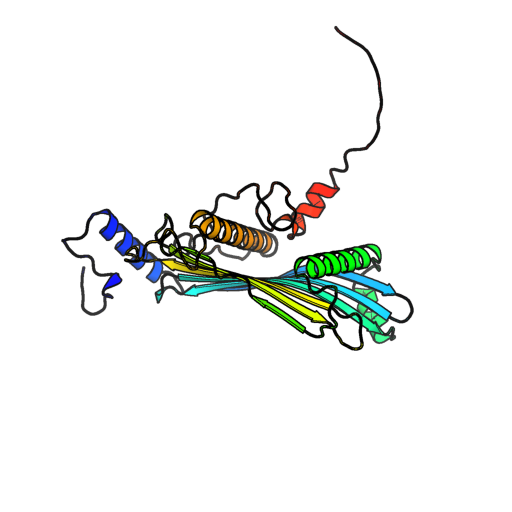LA A CA 1
ATOM 1849 C C . ALA A 1 231 ? 14.492 6.129 -11.347 1.00 52.28 231 ALA A C 1
ATOM 1851 O O . ALA A 1 231 ? 14.539 5.242 -12.198 1.00 52.28 231 ALA A O 1
ATOM 1852 N N . SER A 1 232 ? 14.443 5.836 -10.041 1.00 60.00 232 SER A N 1
ATOM 1853 C CA . SER A 1 232 ? 14.501 4.465 -9.487 1.00 60.00 232 SER A CA 1
ATOM 1854 C C . SER A 1 232 ? 13.123 3.819 -9.277 1.00 60.00 232 SER A C 1
ATOM 1856 O O . SER A 1 232 ? 13.031 2.663 -8.851 1.00 60.00 232 SER A O 1
ATOM 1858 N N . THR A 1 233 ? 12.044 4.558 -9.540 1.00 70.44 233 THR A N 1
ATOM 1859 C CA . THR A 1 233 ? 10.666 4.136 -9.287 1.0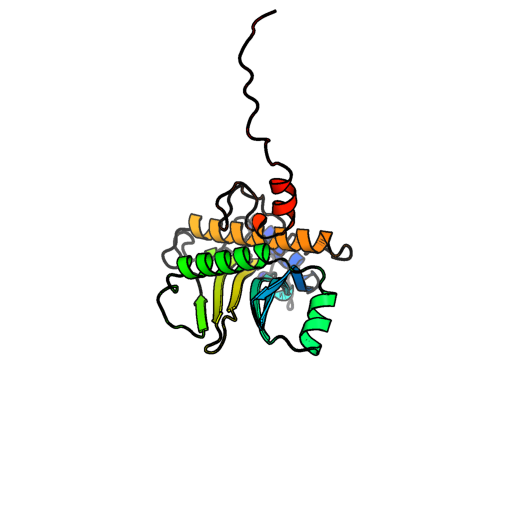0 70.44 233 THR A CA 1
ATOM 1860 C C . THR A 1 233 ? 9.697 4.817 -10.246 1.00 70.44 233 THR A C 1
ATOM 1862 O O . THR A 1 233 ? 9.888 5.964 -10.636 1.00 70.44 233 THR A O 1
ATOM 1865 N N . GLY A 1 234 ? 8.614 4.132 -10.608 1.00 67.88 234 GLY A N 1
ATOM 1866 C CA . GLY A 1 234 ? 7.525 4.743 -11.359 1.00 67.88 234 GLY A CA 1
ATOM 1867 C C . GLY A 1 234 ? 6.562 5.555 -10.489 1.00 67.88 234 GLY A C 1
ATOM 1868 O O . GLY A 1 234 ? 5.722 6.248 -11.054 1.00 67.88 234 GLY A O 1
ATOM 1869 N N . ILE A 1 235 ? 6.661 5.478 -9.154 1.00 72.94 235 ILE A N 1
ATOM 1870 C CA . ILE A 1 235 ? 5.710 6.067 -8.192 1.00 72.94 235 ILE A CA 1
ATOM 1871 C C . ILE A 1 235 ? 5.588 7.589 -8.351 1.00 72.94 235 ILE A C 1
ATOM 1873 O O . ILE A 1 235 ? 4.478 8.111 -8.359 1.00 72.94 235 ILE A O 1
ATOM 1877 N N . LEU A 1 236 ? 6.710 8.302 -8.487 1.00 68.88 236 LEU A N 1
ATOM 1878 C CA . LEU A 1 236 ? 6.733 9.774 -8.472 1.00 68.88 236 LEU A CA 1
ATOM 1879 C C . LEU A 1 236 ? 6.288 10.429 -9.783 1.00 68.88 236 LEU A C 1
ATOM 1881 O O . LEU A 1 236 ? 6.057 11.633 -9.827 1.00 68.88 236 LEU A O 1
ATOM 1885 N N . ASP A 1 237 ? 6.151 9.636 -10.836 1.00 70.44 237 ASP A N 1
ATOM 1886 C CA . ASP A 1 237 ? 5.898 10.120 -12.188 1.00 70.44 237 ASP A CA 1
ATOM 1887 C C . ASP A 1 237 ? 4.522 9.686 -12.713 1.00 70.44 237 ASP A C 1
ATOM 1889 O O . ASP A 1 237 ? 4.252 9.756 -13.918 1.00 70.44 237 ASP A O 1
ATOM 1893 N N . VAL A 1 238 ? 3.668 9.145 -11.844 1.00 73.31 238 VAL A N 1
ATOM 1894 C CA . VAL A 1 238 ? 2.315 8.782 -12.247 1.00 73.31 238 VAL A CA 1
ATOM 1895 C C . VAL A 1 238 ? 1.472 10.035 -12.365 1.00 73.31 238 VAL A C 1
ATOM 1897 O O . VAL A 1 238 ? 1.380 10.833 -11.438 1.00 73.31 238 VAL A O 1
ATOM 1900 N N . ILE A 1 239 ? 0.839 10.184 -13.526 1.00 75.75 239 ILE A N 1
ATOM 1901 C CA . ILE A 1 239 ? -0.236 11.148 -13.728 1.00 75.75 239 ILE A CA 1
ATOM 1902 C C . ILE A 1 239 ? -1.496 10.511 -13.135 1.00 75.75 239 ILE A C 1
ATOM 1904 O O . ILE A 1 239 ? -1.923 9.474 -13.659 1.00 75.75 239 ILE A O 1
ATOM 1908 N N . PRO A 1 240 ? -2.078 11.078 -12.062 1.00 77.31 240 PRO A N 1
ATOM 1909 C CA . PRO A 1 240 ? -3.233 10.483 -11.414 1.00 77.31 240 PRO A CA 1
ATOM 1910 C C . PRO A 1 240 ? -4.402 10.337 -12.382 1.00 77.31 240 PRO A C 1
ATOM 1912 O O . PRO A 1 240 ? -4.797 11.285 -13.063 1.00 77.31 240 PRO A O 1
ATOM 1915 N N . SER A 1 241 ? -4.967 9.139 -12.431 1.00 76.44 241 SER A N 1
ATOM 1916 C CA . SER A 1 241 ? -6.261 8.913 -13.055 1.00 76.44 241 SER A CA 1
ATOM 1917 C C . SER A 1 241 ? -7.389 9.331 -12.110 1.00 76.44 241 SER A C 1
ATOM 1919 O O . SER A 1 241 ? -7.262 9.248 -10.893 1.00 76.44 241 SER A O 1
ATOM 1921 N N . MET A 1 242 ? -8.520 9.764 -12.669 1.00 83.94 242 MET A N 1
ATOM 1922 C CA . MET A 1 242 ? -9.746 10.029 -11.902 1.00 83.94 242 MET A CA 1
ATOM 1923 C C . MET A 1 242 ? -10.522 8.723 -11.673 1.00 83.94 242 MET A C 1
ATOM 1925 O O . MET A 1 242 ? -11.714 8.638 -11.958 1.00 83.94 242 MET A O 1
ATOM 1929 N N . GLU A 1 243 ? -9.820 7.674 -11.245 1.00 87.12 243 GLU A N 1
ATOM 1930 C CA . GLU A 1 243 ? -10.355 6.331 -11.038 1.00 87.12 243 GLU A CA 1
ATOM 1931 C C . GLU A 1 243 ? -9.863 5.778 -9.696 1.00 87.12 243 GLU A C 1
ATOM 1933 O O . GLU A 1 243 ? -8.669 5.549 -9.515 1.00 87.12 243 GLU A O 1
ATOM 1938 N N . CYS A 1 244 ? -10.790 5.507 -8.772 1.00 86.88 244 CYS A N 1
ATOM 1939 C CA . CYS A 1 244 ? -10.473 4.969 -7.452 1.00 86.88 244 CYS A CA 1
ATOM 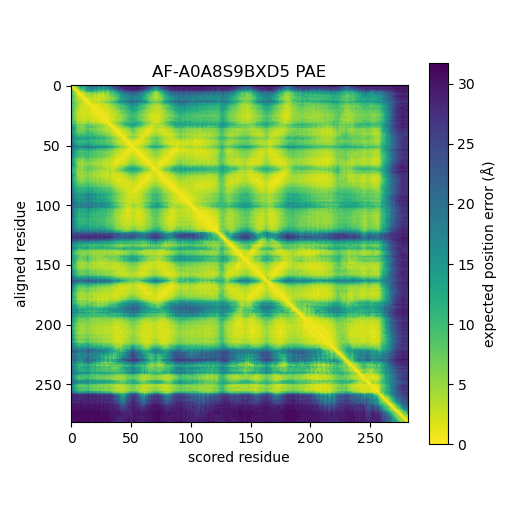1940 C C . CYS A 1 244 ? -11.140 3.612 -7.193 1.00 86.88 244 CYS A C 1
ATOM 1942 O O . CYS A 1 244 ? -12.361 3.472 -7.295 1.00 86.88 244 CYS A O 1
ATOM 1944 N N . GLU A 1 245 ? -10.349 2.619 -6.775 1.00 85.75 245 GLU A N 1
ATOM 1945 C CA . GLU A 1 245 ? -10.832 1.255 -6.510 1.00 85.75 245 GLU A CA 1
ATOM 1946 C C . GLU A 1 245 ? -11.569 1.099 -5.169 1.00 85.75 245 GLU A C 1
ATOM 1948 O O . GLU A 1 245 ? -12.222 0.083 -4.926 1.00 85.75 245 GLU A O 1
ATOM 1953 N N . HIS A 1 246 ? -11.472 2.095 -4.287 1.00 81.94 246 HIS A N 1
ATOM 1954 C CA . HIS A 1 246 ? -12.027 2.020 -2.935 1.00 81.94 246 HIS A CA 1
ATOM 1955 C C . HIS A 1 246 ? -13.483 2.495 -2.876 1.00 81.94 246 HIS A C 1
ATOM 1957 O O . HIS A 1 246 ? -14.308 1.864 -2.203 1.00 81.94 246 HIS A O 1
ATOM 1963 N N . CYS A 1 247 ? -13.795 3.576 -3.596 1.00 79.62 247 CYS A N 1
ATOM 1964 C CA . CYS A 1 247 ? -15.059 4.305 -3.482 1.00 79.62 247 CYS A CA 1
ATOM 1965 C C . CYS A 1 247 ? -15.772 4.563 -4.824 1.00 79.62 247 CYS A C 1
ATOM 1967 O O . CYS A 1 247 ? -16.932 4.961 -4.811 1.00 79.62 247 CYS A O 1
ATOM 1969 N N . GLY A 1 248 ? -15.114 4.350 -5.973 1.00 75.69 248 GLY A N 1
ATOM 1970 C CA . GLY A 1 248 ? -15.704 4.578 -7.297 1.00 75.69 248 GLY A CA 1
ATOM 1971 C C . GLY A 1 248 ? -15.916 6.049 -7.690 1.00 75.69 248 GLY A C 1
ATOM 1972 O O . GLY A 1 248 ? -16.482 6.303 -8.751 1.00 75.69 248 GLY A O 1
ATOM 1973 N N . PHE A 1 249 ? -15.465 7.011 -6.879 1.00 79.38 249 PHE A N 1
ATOM 1974 C CA . PHE A 1 249 ? -15.510 8.440 -7.201 1.00 79.38 249 PHE A CA 1
ATOM 1975 C C . PHE A 1 249 ? -14.262 8.895 -7.973 1.00 79.38 249 PHE A C 1
ATOM 1977 O O . PHE A 1 249 ? -13.209 8.254 -7.936 1.00 79.38 249 PHE A O 1
ATOM 1984 N N . GLY A 1 250 ? -14.390 10.017 -8.688 1.00 82.75 250 GLY A N 1
ATOM 1985 C CA . GLY A 1 250 ? -13.319 10.589 -9.500 1.00 82.75 250 GLY A CA 1
ATOM 1986 C C . GLY A 1 250 ? -12.284 11.331 -8.658 1.00 82.75 250 GLY A C 1
ATOM 1987 O O . GLY A 1 250 ? -12.433 12.523 -8.411 1.00 82.75 250 GLY A O 1
ATOM 1988 N N . HIS A 1 251 ? -11.236 10.632 -8.240 1.00 85.56 251 HIS A N 1
ATOM 1989 C CA . HIS A 1 251 ? -10.024 11.188 -7.633 1.00 85.56 251 HIS A CA 1
ATOM 1990 C C . HIS A 1 251 ? -8.874 10.182 -7.780 1.00 85.56 251 HIS A C 1
ATOM 1992 O O . HIS A 1 251 ? -9.105 9.043 -8.195 1.00 85.56 251 HIS A O 1
ATOM 1998 N N . ARG A 1 252 ? -7.649 10.581 -7.411 1.00 87.25 252 ARG A N 1
ATOM 1999 C CA . ARG A 1 252 ? -6.489 9.679 -7.388 1.00 87.25 252 ARG A CA 1
ATOM 2000 C C . ARG A 1 252 ? -6.771 8.460 -6.514 1.00 87.25 252 ARG A C 1
ATOM 2002 O O . ARG A 1 252 ? -7.382 8.584 -5.444 1.00 87.25 252 ARG A O 1
ATOM 2009 N N . ASN A 1 253 ? -6.307 7.287 -6.934 1.00 90.56 253 ASN A N 1
ATOM 2010 C CA . ASN A 1 253 ? -6.538 6.070 -6.173 1.00 90.56 253 ASN A CA 1
ATOM 2011 C C . ASN A 1 253 ? -6.054 6.185 -4.714 1.00 90.56 253 ASN A C 1
ATOM 2013 O O . ASN A 1 253 ? -4.928 6.595 -4.447 1.00 90.56 253 ASN A O 1
ATOM 2017 N N . GLY A 1 254 ? -6.916 5.806 -3.769 1.00 86.50 254 GLY A N 1
ATOM 2018 C CA . GLY A 1 254 ? -6.601 5.791 -2.338 1.00 86.50 254 GLY A CA 1
ATOM 2019 C C . GLY A 1 254 ? -6.740 7.127 -1.598 1.00 86.50 254 GLY A C 1
ATOM 2020 O O . GLY A 1 254 ? -6.719 7.103 -0.366 1.00 86.50 254 GLY A O 1
ATOM 2021 N N . ASP A 1 255 ? -6.951 8.255 -2.289 1.00 86.12 255 ASP A N 1
ATOM 2022 C CA . ASP A 1 255 ? -7.092 9.574 -1.644 1.00 86.12 255 ASP A CA 1
ATOM 2023 C C . ASP A 1 255 ? -8.318 9.657 -0.717 1.00 86.12 255 ASP A C 1
ATOM 2025 O O . ASP A 1 255 ? -8.239 10.282 0.332 1.00 86.12 255 ASP A O 1
ATOM 2029 N N . CYS A 1 256 ? -9.424 8.966 -1.024 1.00 81.50 256 CYS A N 1
ATOM 2030 C CA . CYS A 1 256 ? -10.594 8.890 -0.132 1.00 81.50 256 CYS A CA 1
ATOM 2031 C C . CYS A 1 256 ? -10.293 8.244 1.226 1.00 81.50 256 CYS A C 1
ATOM 2033 O O . CYS A 1 256 ? -11.057 8.407 2.172 1.00 81.50 256 CYS A O 1
ATOM 2035 N N . GLU A 1 257 ? -9.203 7.484 1.317 1.00 79.12 257 GLU A N 1
ATOM 2036 C CA . GLU A 1 257 ? -8.768 6.831 2.552 1.00 79.12 257 GLU A CA 1
ATOM 2037 C C . GLU A 1 257 ? -7.723 7.665 3.307 1.00 79.12 257 GLU A C 1
ATOM 2039 O O . GLU A 1 257 ? -7.322 7.320 4.420 1.00 79.12 257 GLU A O 1
ATOM 2044 N N . LEU A 1 258 ? -7.295 8.784 2.718 1.00 76.00 258 LEU A N 1
ATOM 2045 C CA . LEU A 1 258 ? -6.513 9.828 3.358 1.00 76.00 258 LEU A CA 1
ATOM 2046 C C . LEU A 1 258 ? -7.517 10.884 3.836 1.00 76.00 258 LEU A C 1
ATOM 2048 O O . LEU A 1 258 ? -8.233 11.476 3.037 1.00 76.00 258 LEU A O 1
ATOM 2052 N N . MET A 1 259 ? -7.585 11.131 5.146 1.00 60.44 259 MET A N 1
ATOM 2053 C CA . MET A 1 259 ? -8.572 12.017 5.802 1.00 60.44 259 MET A CA 1
ATOM 2054 C C . MET A 1 259 ? -8.738 13.428 5.192 1.00 60.44 259 MET A C 1
ATOM 2056 O O . MET A 1 259 ? -9.695 14.117 5.522 1.00 60.44 259 MET A O 1
ATOM 2060 N N . LEU A 1 260 ? -7.847 13.849 4.290 1.00 49.84 260 LEU A N 1
ATOM 2061 C CA . LEU A 1 260 ? -7.936 15.100 3.536 1.00 49.84 260 LEU A CA 1
ATOM 2062 C C . LEU A 1 260 ? -9.146 15.181 2.594 1.00 49.84 260 LEU A C 1
ATOM 2064 O O . LEU A 1 260 ? -9.630 16.278 2.348 1.00 49.84 260 LEU A O 1
ATOM 2068 N N . VAL A 1 261 ? -9.664 14.065 2.075 1.00 42.78 261 VAL A N 1
ATOM 2069 C CA . VAL A 1 261 ? -10.840 14.105 1.184 1.00 42.78 261 VAL A CA 1
ATOM 2070 C C . VAL A 1 261 ? -12.135 14.208 1.989 1.00 42.78 261 VAL A C 1
ATOM 2072 O O . VAL A 1 261 ? -13.060 14.896 1.572 1.00 42.78 261 VAL A O 1
ATOM 2075 N N . HIS A 1 262 ? -12.213 13.604 3.177 1.00 39.53 262 HIS A N 1
ATOM 2076 C CA . HIS A 1 262 ? -13.447 13.690 3.954 1.00 39.53 262 HIS A CA 1
ATOM 2077 C C . HIS A 1 262 ? -13.731 15.114 4.447 1.00 39.53 262 HIS A C 1
ATOM 2079 O O . HIS A 1 262 ? -14.875 15.520 4.344 1.00 39.53 262 HIS A O 1
ATOM 2085 N N . GLU A 1 263 ? -12.728 15.900 4.858 1.00 39.47 263 GLU A N 1
ATOM 2086 C CA . GLU A 1 263 ? -12.943 17.308 5.253 1.00 39.47 263 GLU A CA 1
ATOM 2087 C C . GLU A 1 263 ? -13.258 18.229 4.055 1.00 39.47 263 GLU A C 1
ATOM 2089 O O . GLU A 1 263 ? -14.075 19.133 4.182 1.00 39.47 263 GLU A O 1
ATOM 2094 N N . ILE A 1 264 ? -12.703 17.973 2.862 1.00 39.06 264 ILE A N 1
ATOM 2095 C CA . ILE A 1 264 ? -12.967 18.804 1.667 1.00 39.06 264 ILE A CA 1
ATOM 2096 C C . ILE A 1 264 ? -14.362 18.538 1.071 1.00 39.06 264 ILE A C 1
ATOM 2098 O O . ILE A 1 264 ? -14.994 19.462 0.559 1.00 39.06 264 ILE A O 1
ATOM 2102 N N . PHE A 1 265 ? -14.864 17.299 1.145 1.00 37.06 265 PHE A N 1
ATOM 2103 C CA . PHE A 1 265 ? -16.154 16.921 0.552 1.00 37.06 265 PHE A CA 1
ATOM 2104 C C . PHE A 1 265 ? -17.332 16.894 1.541 1.00 37.06 265 PHE A C 1
ATOM 2106 O O . PHE A 1 265 ? -18.470 16.825 1.085 1.00 37.06 265 PHE A O 1
ATOM 2113 N N . THR A 1 266 ? -17.117 16.974 2.864 1.00 38.22 266 THR A N 1
ATOM 2114 C CA . THR A 1 266 ? -18.223 17.186 3.826 1.00 38.22 266 THR A CA 1
ATOM 2115 C C . THR A 1 266 ? -18.530 18.658 4.094 1.00 38.22 266 THR A C 1
ATOM 2117 O O . THR A 1 266 ? -19.642 18.955 4.505 1.00 38.22 266 THR A O 1
ATOM 2120 N N . ASP A 1 267 ? -17.616 19.587 3.789 1.00 34.06 267 ASP A N 1
ATOM 2121 C CA . ASP A 1 267 ? -17.901 21.035 3.847 1.00 34.06 267 ASP A CA 1
ATOM 2122 C C . ASP A 1 267 ? -18.597 21.563 2.575 1.00 34.06 267 ASP A C 1
ATOM 2124 O O . ASP A 1 267 ? -18.954 22.736 2.480 1.00 34.06 267 ASP A O 1
ATOM 2128 N N . THR A 1 268 ? -18.843 20.685 1.597 1.00 33.50 268 THR A N 1
ATOM 2129 C CA . THR A 1 268 ? -19.754 20.922 0.467 1.00 33.50 268 THR A CA 1
ATOM 2130 C C . THR A 1 268 ? -21.027 20.088 0.619 1.00 33.50 268 THR A C 1
ATOM 2132 O O . THR A 1 268 ? -21.495 19.442 -0.318 1.00 33.50 268 THR A O 1
ATOM 2135 N N . GLU A 1 269 ? -21.640 20.121 1.805 1.00 32.94 269 GLU A N 1
ATOM 2136 C CA . GLU A 1 269 ? -23.092 19.955 1.876 1.00 32.94 269 GLU A CA 1
ATOM 2137 C C . GLU A 1 269 ? -23.721 21.082 1.044 1.00 32.94 269 GLU A C 1
ATOM 2139 O O . GLU A 1 269 ? -23.798 22.241 1.450 1.00 32.94 269 GLU A O 1
ATOM 2144 N N . VAL A 1 270 ? -24.128 20.741 -0.181 1.00 35.38 270 VAL A N 1
ATOM 2145 C CA . VAL A 1 270 ? -25.116 21.516 -0.927 1.00 35.38 270 VAL A CA 1
ATOM 2146 C C . VAL A 1 270 ? -26.328 21.648 -0.003 1.00 35.38 270 VAL A C 1
ATOM 2148 O O . VAL A 1 270 ? -26.844 20.614 0.427 1.00 35.38 270 VAL A O 1
ATOM 2151 N N . PRO A 1 271 ? -26.804 22.864 0.318 1.00 34.03 271 PRO A N 1
ATOM 2152 C CA . PRO A 1 271 ? -28.056 22.989 1.033 1.00 34.03 271 PRO A CA 1
ATOM 2153 C C . PRO A 1 271 ? -29.152 22.424 0.129 1.00 34.03 271 PRO A C 1
ATOM 2155 O O . PRO A 1 271 ? -29.476 22.997 -0.914 1.00 34.03 271 PRO A O 1
ATOM 2158 N N . GLU A 1 272 ? -29.701 21.274 0.507 1.00 35.12 272 GLU A N 1
ATOM 2159 C CA . GLU A 1 272 ? -30.951 20.796 -0.061 1.00 35.12 272 GLU A CA 1
ATOM 2160 C C . GLU A 1 272 ? -32.046 21.818 0.265 1.00 35.12 272 GLU A C 1
ATOM 2162 O O . GLU A 1 272 ? -32.354 22.082 1.427 1.00 35.12 272 GLU A O 1
ATOM 2167 N N . GLY A 1 273 ? -32.644 22.385 -0.784 1.00 35.72 273 GLY A N 1
ATOM 2168 C CA . GLY A 1 273 ? -33.928 23.072 -0.698 1.00 35.72 273 GLY A CA 1
ATOM 2169 C C . GLY A 1 273 ? -33.865 24.591 -0.545 1.00 35.72 273 GLY A C 1
ATOM 2170 O O . GLY A 1 273 ? -34.090 25.128 0.534 1.00 35.72 273 GLY A O 1
ATOM 2171 N N . GLN A 1 274 ? -33.752 25.293 -1.673 1.00 32.56 274 GLN A N 1
ATOM 2172 C CA . GLN A 1 274 ? -34.625 26.442 -1.917 1.00 32.56 274 GLN A CA 1
ATOM 2173 C C . GLN A 1 274 ? -35.238 26.319 -3.310 1.00 32.56 274 GLN A C 1
ATOM 2175 O O . GLN A 1 274 ? -34.643 26.682 -4.321 1.00 32.56 274 GLN A O 1
ATOM 2180 N N . ASP A 1 275 ? -36.465 25.801 -3.327 1.00 36.53 275 ASP A N 1
ATOM 2181 C CA . ASP A 1 275 ? -37.459 26.186 -4.315 1.00 36.53 275 ASP A CA 1
ATOM 2182 C C . ASP A 1 275 ? -37.586 27.714 -4.305 1.00 36.53 275 ASP A C 1
ATOM 2184 O O . ASP A 1 275 ? -38.100 28.292 -3.348 1.00 36.53 275 ASP A O 1
ATOM 2188 N N . THR A 1 276 ? -37.201 28.370 -5.394 1.00 34.53 276 THR A N 1
ATOM 2189 C CA . THR A 1 276 ? -37.948 29.534 -5.868 1.00 34.53 276 THR A CA 1
ATOM 2190 C C . THR A 1 276 ? -38.141 29.435 -7.371 1.00 34.53 276 THR A C 1
ATOM 2192 O O . THR A 1 276 ? -37.229 29.508 -8.191 1.00 34.53 276 THR A O 1
ATOM 2195 N N . ALA A 1 277 ? -39.406 29.237 -7.710 1.00 32.34 277 ALA A N 1
ATOM 2196 C CA . ALA A 1 277 ? -39.957 29.462 -9.019 1.00 32.34 277 ALA A CA 1
ATOM 2197 C C . ALA A 1 277 ? -39.739 30.915 -9.479 1.00 32.34 277 ALA A C 1
ATOM 2199 O O . ALA A 1 277 ? -39.949 31.853 -8.714 1.00 32.34 277 ALA A O 1
ATOM 2200 N N . GLY A 1 278 ? -39.505 31.073 -10.782 1.00 28.92 278 GLY A N 1
ATOM 2201 C CA . GLY A 1 278 ? -40.138 32.137 -11.558 1.00 28.92 278 GLY A CA 1
ATOM 2202 C C . GLY A 1 278 ? -39.346 33.420 -11.824 1.00 28.92 278 GLY A C 1
ATOM 2203 O O . GLY A 1 278 ? -38.632 33.941 -10.981 1.00 28.92 278 GLY A O 1
ATOM 2204 N N . ALA A 1 279 ? -39.648 33.953 -13.013 1.00 30.59 279 ALA A N 1
ATOM 2205 C CA . ALA A 1 279 ? -39.337 35.272 -13.574 1.00 30.59 279 ALA A CA 1
ATOM 2206 C C . ALA A 1 279 ? -37.913 35.433 -14.152 1.00 30.59 279 ALA A C 1
ATOM 2208 O O . ALA A 1 279 ? -36.936 35.554 -13.431 1.00 30.59 279 ALA A O 1
ATOM 2209 N N . ALA A 1 280 ? -37.712 35.253 -15.461 1.00 32.03 280 ALA A N 1
ATOM 2210 C CA . ALA A 1 280 ? -38.119 36.114 -16.586 1.00 32.03 280 ALA A CA 1
ATOM 2211 C C . ALA A 1 280 ? -37.136 37.270 -16.850 1.00 32.03 280 ALA A C 1
ATOM 2213 O O . ALA A 1 280 ? -36.988 38.171 -16.038 1.00 32.03 280 ALA A O 1
ATOM 2214 N N . LEU A 1 281 ? -36.521 37.192 -18.037 1.00 33.59 281 LEU A N 1
ATOM 2215 C CA . LEU A 1 281 ? -36.222 38.270 -18.988 1.00 33.59 281 LEU A CA 1
ATOM 2216 C C . LEU A 1 281 ? -36.136 39.700 -18.432 1.00 33.59 281 LEU A C 1
ATOM 2218 O O . LEU A 1 281 ? -37.165 40.292 -18.105 1.00 33.59 281 LEU A O 1
ATOM 2222 N N . SER A 1 282 ? -34.944 40.292 -18.528 1.00 37.34 282 SER A N 1
ATOM 2223 C CA . SER A 1 282 ? -34.652 41.576 -19.201 1.00 37.34 282 SER A CA 1
ATOM 2224 C C . SER A 1 282 ? -33.141 41.750 -19.302 1.00 37.34 282 SER A C 1
ATOM 2226 O O . SER A 1 282 ? -32.491 41.718 -18.237 1.00 37.34 282 SER A O 1
#

Secondary structure (DSSP, 8-state):
---TTS-GGG---TT--HHHHHHHHHHHHHHHSPPEEEEEEEEEEEEEEEETTEEEEEEEEEEEEEEEEGGGTEEEEEEEEEEEEEEEE--HHHHHHHHTT-S--HHHHHHHHHHHHHHHHHTT-TTS--SEEEEEEEEEEESS-TTSEEEEEEEEEEEEE-SSS--EEEEEEEEEEEEE-SS--SS-SSEETTEEHHHHHHHHHHHHHHHHHHHHHHHHH-TTPPPPPGGG-SGGG----S--TTT-SSSSTTGGGSTHHHHHHHTT--------------

pLDDT: mean 78.69, std 16.47, range [28.92, 95.44]

Foldseek 3Di:
DDDPPADPQLDDDPPDDPLLNVLSVLLVVLLPDDKDKDWDKAWQDWAWADDPQKIKIWTWIKIWIWTRDSNQLKIKIKIKIKIKIDIGGDDPVVVVVNVVVPDHDVPVVVVSVVVVCVVCVVVVNNPDPDQKDKDKADKQWQCQDPLQKGKIKIWIKIWGQDPPDRIIMIMIMIIMMIGHGSDRDPDDRQADPNDGNVVSVVSNLLSLQQSLLVVVLVCVVPVVDDDDDCNSDVSPVRDFALAEPPPRGGDGYNVVVRCVVVVVVVVPPPPPDDDDDDDDDD

Mean predicted aligned error: 10.56 Å

Nearest PDB structures (foldseek):
  1qyn-assembly1_C  TM=3.730E-01  e=9.148E-02  Escherichia coli
  1izn-assembly1_B  TM=2.366E-01  e=9.886E-01  Gallus gallus
  7ccc-assembly1_D  TM=1.528E-01  e=1.172E+00  Mus musculus
  3qq2-assembly1_A-2  TM=2.275E-01  e=4.077E+00  Bordetella pertussis

Solvent-accessible surface area (backbone atoms only — not comparable to full-atom values): 16002 Å² total; per-residue (Å²): 136,76,57,102,86,60,51,84,78,55,57,75,60,91,87,52,50,73,69,49,47,49,37,26,54,49,50,53,53,39,42,69,44,77,69,40,80,45,78,48,75,45,78,68,44,76,49,33,25,76,60,88,69,26,34,40,39,38,40,32,32,39,35,41,37,37,39,38,40,17,92,59,25,18,27,41,35,37,39,36,43,35,44,38,36,43,69,43,69,70,41,79,68,49,51,55,57,51,57,75,76,50,79,72,36,57,68,61,53,53,50,51,55,47,50,51,51,52,55,36,47,76,71,72,48,71,86,57,95,63,51,65,48,77,46,76,52,72,73,35,62,43,74,54,46,100,84,28,33,32,32,36,33,34,40,34,39,36,40,37,31,49,90,92,48,90,25,35,42,37,36,40,35,43,39,39,39,30,27,60,45,65,63,79,70,95,62,76,76,57,60,54,96,88,39,53,42,68,59,30,53,48,54,45,50,45,50,26,34,31,51,38,49,52,50,52,54,46,35,77,76,38,80,86,64,76,81,77,70,66,86,44,43,70,40,83,73,59,77,71,50,65,56,21,91,87,78,72,50,79,37,45,18,58,42,79,78,38,65,70,42,54,62,64,60,61,76,58,66,72,80,83,80,79,90,75,82,84,84,79,91,133